Protein AF-A0A2U1ZV77-F1 (afdb_monomer_lite)

InterPro domains:
  IPR021466 Putative rhamnosyl transferase [PF11316] (4-185)

Organism: NCBI:txid1655435

Sequence (214 aa):
MLFVGHTRFSLLQPDSGAWRASNGSRFSSHEDYRDYLFDPRRLGERTQIFVGEVLPQLAEGVRSHRVRHVVSYPVDLPEPFRSELEAAAERYPFVVLDRQGPDGWSRSPMDVARSELAADGGMFGFYRLDDDDLLTADYFDRMAAYVTEANTGFMVSFGAGITGLRTAEGYFNLRRCHYPMLAIGLLGCAGCIRGVGSRPRSARPTHARTSRTR

Radius of gyration: 18.13 Å; chains: 1; bounding box: 43×43×50 Å

Structure (mmCIF, N/CA/C/O backbone):
data_AF-A0A2U1ZV77-F1
#
_entry.id   AF-A0A2U1ZV77-F1
#
loop_
_atom_site.group_PDB
_atom_site.id
_atom_site.type_symbol
_atom_site.label_atom_id
_atom_site.label_alt_id
_atom_site.label_comp_id
_atom_site.label_asym_id
_atom_site.label_entity_id
_atom_site.label_seq_id
_atom_site.pdbx_PDB_ins_code
_atom_site.Cartn_x
_atom_site.Cartn_y
_atom_site.Cartn_z
_atom_site.occupancy
_atom_site.B_iso_or_equiv
_atom_site.auth_seq_id
_atom_site.auth_comp_id
_atom_site.auth_asym_id
_atom_site.auth_atom_id
_atom_site.pdbx_PDB_model_num
ATOM 1 N N . MET A 1 1 ? -14.786 0.595 11.417 1.00 90.62 1 MET A N 1
ATOM 2 C CA . MET A 1 1 ? -13.422 1.100 11.687 1.00 90.62 1 MET A CA 1
ATOM 3 C C . MET A 1 1 ? -12.818 1.636 10.391 1.00 90.62 1 MET A C 1
ATOM 5 O O . MET A 1 1 ? -13.200 1.131 9.339 1.00 90.62 1 MET A O 1
ATOM 9 N N . LEU A 1 2 ? -11.952 2.657 10.458 1.00 94.25 2 LEU A N 1
ATOM 10 C CA . LEU A 1 2 ? -11.176 3.148 9.311 1.00 94.25 2 LEU A CA 1
ATOM 11 C C . LEU A 1 2 ? -9.813 2.448 9.261 1.00 94.25 2 LEU A C 1
ATOM 13 O O . LEU A 1 2 ? -9.098 2.407 10.263 1.00 94.25 2 LEU A O 1
ATOM 17 N N . PHE A 1 3 ? -9.434 1.973 8.080 1.00 95.62 3 PHE A N 1
ATOM 18 C CA . PHE A 1 3 ? -8.091 1.500 7.778 1.00 95.62 3 PHE A CA 1
ATOM 19 C C . PHE A 1 3 ? -7.514 2.267 6.598 1.00 95.62 3 PHE A C 1
ATOM 21 O O . PHE A 1 3 ? -8.183 2.456 5.581 1.00 95.62 3 PHE A O 1
ATOM 28 N N . VAL A 1 4 ? -6.259 2.683 6.725 1.00 96.00 4 VAL A N 1
ATOM 29 C CA . VAL A 1 4 ? -5.512 3.314 5.643 1.00 96.00 4 VAL A CA 1
ATOM 30 C C . VAL A 1 4 ? -4.273 2.490 5.325 1.00 96.00 4 VAL A C 1
ATOM 32 O O . VAL A 1 4 ? -3.370 2.353 6.148 1.00 96.00 4 VAL A O 1
ATOM 35 N N . GLY A 1 5 ? -4.255 1.922 4.127 1.00 95.31 5 GLY A N 1
ATOM 36 C CA . GLY A 1 5 ? -3.16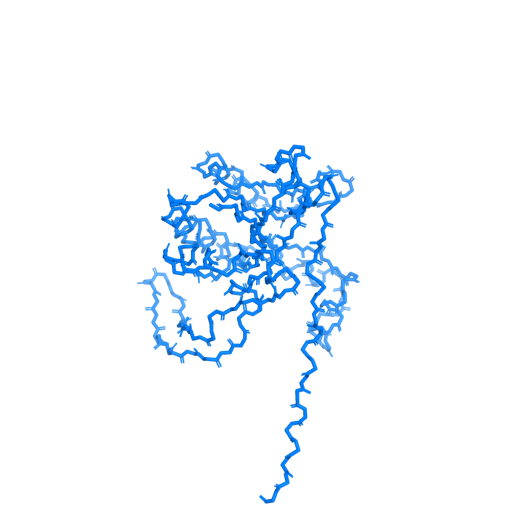6 1.118 3.599 1.00 95.31 5 GLY A CA 1
ATOM 37 C C . GLY A 1 5 ? -2.181 1.933 2.786 1.00 95.31 5 GLY A C 1
ATOM 38 O O . GLY A 1 5 ? -2.527 2.988 2.254 1.00 95.31 5 GLY A O 1
ATOM 39 N N . HIS A 1 6 ? -0.965 1.414 2.655 1.00 95.38 6 HIS A N 1
ATOM 40 C CA . HIS A 1 6 ? 0.041 1.971 1.761 1.00 95.38 6 HIS A CA 1
ATOM 41 C C . HIS A 1 6 ? 0.812 0.880 1.023 1.00 95.38 6 HIS A C 1
ATOM 43 O O . HIS A 1 6 ? 1.495 0.076 1.665 1.00 95.38 6 HIS A O 1
ATOM 49 N N . THR A 1 7 ? 0.761 0.939 -0.306 1.00 95.81 7 THR A N 1
ATOM 50 C CA . THR A 1 7 ? 1.626 0.194 -1.225 1.00 95.81 7 THR A CA 1
ATOM 51 C C . THR A 1 7 ? 2.523 1.159 -1.984 1.00 95.81 7 THR A C 1
ATOM 53 O O . THR A 1 7 ? 2.099 2.230 -2.423 1.00 95.81 7 THR A O 1
ATOM 56 N N . ARG A 1 8 ? 3.797 0.786 -2.124 1.00 93.50 8 ARG A N 1
ATOM 57 C CA . ARG A 1 8 ? 4.779 1.515 -2.932 1.00 93.50 8 ARG A CA 1
ATOM 58 C C . ARG A 1 8 ? 5.005 0.734 -4.212 1.00 93.50 8 ARG A C 1
ATOM 60 O O . ARG A 1 8 ? 5.851 -0.153 -4.248 1.00 93.50 8 ARG A O 1
ATOM 67 N N . PHE A 1 9 ? 4.243 1.067 -5.239 1.00 94.62 9 PHE A N 1
ATOM 68 C CA . PHE A 1 9 ? 4.280 0.366 -6.506 1.00 94.62 9 PHE A CA 1
ATOM 69 C C . PHE A 1 9 ? 5.484 0.834 -7.322 1.00 94.62 9 PHE A C 1
ATOM 71 O O . PHE A 1 9 ? 5.478 1.921 -7.900 1.00 94.62 9 PHE A O 1
ATOM 78 N N . SER A 1 10 ? 6.546 0.025 -7.307 1.00 89.62 10 SER A N 1
ATOM 79 C CA . SER A 1 10 ? 7.794 0.271 -8.045 1.00 89.62 10 SER A CA 1
ATOM 80 C C . SER A 1 10 ? 8.314 1.715 -7.923 1.00 89.62 10 SER A C 1
ATOM 82 O O . SER A 1 10 ? 8.657 2.371 -8.903 1.00 89.62 10 SER A O 1
ATOM 84 N N . LEU A 1 11 ? 8.346 2.229 -6.689 1.00 86.12 11 LEU A N 1
ATOM 85 C CA . LEU A 1 11 ? 8.699 3.618 -6.400 1.00 86.12 11 LEU A CA 1
ATOM 86 C C . LEU A 1 11 ? 10.223 3.832 -6.362 1.00 86.12 11 LEU A C 1
ATOM 88 O O . LEU A 1 11 ? 10.936 3.225 -5.555 1.00 86.12 11 LEU A O 1
ATOM 92 N N . LEU A 1 12 ? 10.721 4.749 -7.194 1.00 80.50 12 LEU A N 1
ATOM 93 C CA . LEU A 1 12 ? 12.135 5.120 -7.249 1.00 80.50 12 LEU A CA 1
ATOM 94 C C . LEU A 1 12 ? 12.488 6.061 -6.082 1.00 80.50 12 LEU A C 1
ATOM 96 O O . LEU A 1 12 ? 12.138 7.237 -6.088 1.00 80.50 12 LEU A O 1
ATOM 100 N N . GLN A 1 13 ? 13.171 5.541 -5.056 1.00 74.56 13 GLN A N 1
ATOM 101 C CA . GLN A 1 13 ? 13.614 6.323 -3.888 1.00 74.56 13 GLN A CA 1
ATOM 102 C C . GLN A 1 13 ? 15.099 6.075 -3.558 1.00 74.56 13 GLN A C 1
ATOM 104 O O . GLN A 1 13 ? 15.396 5.473 -2.515 1.00 74.56 13 GLN A O 1
ATOM 109 N N . PRO A 1 14 ? 16.029 6.519 -4.424 1.00 64.06 14 PRO A N 1
ATOM 110 C CA . PRO A 1 14 ? 17.463 6.273 -4.253 1.00 64.06 14 PRO A CA 1
ATOM 111 C C . PRO A 1 14 ? 18.014 6.873 -2.950 1.00 64.06 14 PRO A C 1
ATOM 113 O O . PRO A 1 14 ? 18.818 6.249 -2.269 1.00 64.06 14 PRO A O 1
ATOM 116 N N . ASP A 1 15 ? 17.487 8.009 -2.493 1.00 65.12 15 ASP A N 1
ATOM 117 C CA . ASP A 1 15 ? 17.974 8.659 -1.265 1.00 65.12 15 ASP A CA 1
ATOM 118 C C . ASP A 1 15 ? 17.389 8.071 0.034 1.00 65.12 15 ASP A C 1
ATOM 120 O O . ASP A 1 15 ? 17.716 8.496 1.152 1.00 65.12 15 ASP A O 1
ATOM 124 N N . SER A 1 16 ? 16.503 7.074 -0.067 1.00 62.72 16 SER A N 1
ATOM 125 C CA . SER A 1 16 ? 15.845 6.515 1.112 1.00 62.72 16 SER A CA 1
ATOM 126 C C . SER A 1 16 ? 16.818 5.703 1.976 1.00 62.72 16 SER A C 1
ATOM 128 O O . SER A 1 16 ? 17.655 4.937 1.499 1.00 62.72 16 SER A O 1
ATOM 130 N N . GLY A 1 17 ? 16.697 5.822 3.304 1.00 53.06 17 GLY A N 1
ATOM 131 C CA . GLY A 1 17 ? 17.496 5.013 4.237 1.00 53.06 17 GLY A CA 1
ATOM 132 C C . GLY A 1 17 ? 17.279 3.499 4.082 1.00 53.06 17 GLY A C 1
ATOM 133 O O . GLY A 1 17 ? 18.179 2.724 4.388 1.00 53.06 17 GLY A O 1
ATOM 134 N N . ALA A 1 18 ? 16.114 3.084 3.569 1.00 51.38 18 ALA A N 1
ATOM 135 C CA . ALA A 1 18 ? 15.796 1.689 3.257 1.00 51.38 18 ALA A CA 1
ATOM 136 C C . ALA A 1 18 ? 16.557 1.172 2.020 1.00 51.38 18 ALA A C 1
ATOM 138 O O . ALA A 1 18 ? 17.011 0.028 2.019 1.00 51.38 18 ALA A O 1
ATOM 139 N N . TRP A 1 19 ? 16.764 2.021 1.006 1.00 54.06 19 TRP A N 1
ATOM 140 C CA . TRP A 1 19 ? 17.620 1.710 -0.143 1.00 54.06 19 TRP A CA 1
ATOM 141 C C . TRP A 1 19 ? 19.086 1.567 0.283 1.00 54.06 19 TRP A C 1
ATOM 143 O O . TRP A 1 19 ? 19.704 0.535 0.036 1.00 54.06 19 TRP A O 1
ATOM 153 N N . ARG A 1 20 ? 19.617 2.525 1.055 1.00 54.59 20 ARG A N 1
ATOM 154 C CA . ARG A 1 20 ? 21.007 2.467 1.556 1.00 54.59 20 ARG A CA 1
ATOM 155 C C . ARG A 1 20 ? 21.308 1.216 2.394 1.00 54.59 20 ARG A C 1
ATOM 157 O O . ARG A 1 20 ? 22.436 0.741 2.383 1.00 54.59 20 ARG A O 1
ATOM 164 N N . ALA A 1 21 ? 20.313 0.681 3.105 1.00 49.06 21 ALA A N 1
ATOM 165 C CA . ALA A 1 21 ? 20.451 -0.529 3.919 1.00 49.06 21 ALA A CA 1
ATOM 166 C C . ALA A 1 21 ? 20.331 -1.845 3.122 1.00 49.06 21 ALA A C 1
ATOM 168 O O . ALA A 1 21 ? 20.873 -2.860 3.550 1.00 49.06 21 ALA A O 1
ATOM 169 N N . SER A 1 22 ? 19.624 -1.844 1.986 1.00 51.03 22 SER A N 1
ATOM 170 C CA . SER A 1 22 ? 19.404 -3.031 1.139 1.00 51.03 22 SER A CA 1
ATOM 171 C C . SER A 1 22 ? 20.386 -3.138 -0.033 1.00 51.03 22 SER A C 1
ATOM 173 O O . SER A 1 22 ? 20.534 -4.215 -0.606 1.00 51.03 22 SER A O 1
ATOM 175 N N . ASN A 1 23 ? 21.089 -2.050 -0.364 1.00 51.66 23 ASN A N 1
ATOM 176 C CA . ASN A 1 23 ? 21.951 -1.951 -1.540 1.00 51.66 23 ASN A CA 1
ATOM 177 C C . ASN A 1 23 ? 23.453 -2.158 -1.263 1.00 51.66 23 ASN A C 1
ATOM 179 O O . ASN A 1 23 ? 24.285 -1.651 -2.005 1.00 51.66 23 ASN A O 1
ATOM 183 N N . GLY A 1 24 ? 23.841 -2.912 -0.231 1.00 49.84 24 GLY A N 1
ATOM 184 C CA . GLY A 1 24 ? 25.257 -3.129 0.126 1.00 49.84 24 GLY A CA 1
ATOM 185 C C . GLY A 1 24 ? 26.165 -3.745 -0.961 1.00 49.84 24 GLY A C 1
ATOM 186 O O . GLY A 1 24 ? 27.342 -3.949 -0.681 1.00 49.84 24 GLY A O 1
ATOM 187 N N . SER A 1 25 ? 25.642 -4.044 -2.162 1.00 55.66 25 SER A N 1
ATOM 188 C CA . SER A 1 25 ? 26.394 -4.430 -3.373 1.00 55.66 25 SER A CA 1
ATOM 189 C C . SER A 1 25 ? 25.545 -4.616 -4.656 1.00 55.66 25 SER A C 1
ATOM 191 O O . SER A 1 25 ? 26.087 -5.070 -5.660 1.00 55.66 25 SER A O 1
ATOM 193 N N . ARG A 1 26 ? 24.223 -4.353 -4.659 1.00 63.94 26 ARG A N 1
ATOM 194 C CA . ARG A 1 26 ? 23.313 -4.871 -5.711 1.00 63.94 26 ARG A CA 1
ATOM 195 C C . ARG A 1 26 ? 23.177 -3.977 -6.951 1.00 63.94 26 ARG A C 1
ATOM 197 O O . ARG A 1 26 ? 23.011 -4.511 -8.041 1.00 63.94 26 ARG A O 1
ATOM 204 N N . PHE A 1 27 ? 23.246 -2.657 -6.797 1.00 69.94 27 PHE A N 1
ATOM 205 C CA . PHE A 1 27 ? 23.154 -1.687 -7.894 1.00 69.94 27 PHE A CA 1
ATOM 206 C C . PHE A 1 27 ? 24.294 -0.675 -7.796 1.00 69.94 27 PHE A C 1
ATOM 208 O O . PHE A 1 27 ? 24.497 -0.078 -6.735 1.00 69.94 27 PHE A O 1
ATOM 215 N N . SER A 1 28 ? 25.021 -0.485 -8.898 1.00 68.56 28 SER A N 1
ATOM 216 C CA . SER A 1 28 ? 26.188 0.400 -9.004 1.00 68.56 28 SER A CA 1
ATOM 217 C C . SER A 1 28 ? 25.835 1.877 -9.192 1.00 68.56 28 SER A C 1
ATOM 219 O O . SER A 1 28 ? 26.674 2.736 -8.923 1.00 68.56 28 SER A O 1
ATOM 221 N N . SER A 1 29 ? 24.609 2.189 -9.615 1.00 76.75 29 SER A N 1
ATOM 222 C CA . SER A 1 29 ? 24.154 3.556 -9.873 1.00 76.75 29 SER A CA 1
ATOM 223 C C . SER A 1 29 ? 22.641 3.730 -9.668 1.00 76.75 29 SER A C 1
ATOM 225 O O . SER A 1 29 ? 21.894 2.766 -9.475 1.00 76.75 29 SER A O 1
ATOM 227 N N . HIS A 1 30 ? 22.176 4.985 -9.696 1.00 79.00 30 HIS A N 1
ATOM 228 C CA . HIS A 1 30 ? 20.742 5.304 -9.712 1.00 79.00 30 HIS A CA 1
ATOM 229 C C . HIS A 1 30 ? 20.051 4.792 -10.983 1.00 79.00 30 HIS A C 1
ATOM 231 O O . HIS A 1 30 ? 18.888 4.395 -10.919 1.00 79.00 30 HIS A O 1
ATOM 237 N N . GLU A 1 31 ? 20.763 4.799 -12.110 1.00 82.06 31 GLU A N 1
ATOM 238 C CA . GLU A 1 31 ? 20.269 4.327 -13.404 1.00 82.06 31 GLU A CA 1
ATOM 239 C C . GLU A 1 31 ? 20.077 2.809 -13.386 1.00 82.06 31 GLU A C 1
ATOM 241 O O . GLU A 1 31 ? 18.976 2.346 -13.652 1.00 82.06 31 GLU A O 1
ATOM 246 N N . ASP A 1 32 ? 21.051 2.048 -12.874 1.00 81.75 32 ASP A N 1
ATOM 247 C CA . ASP A 1 32 ? 20.919 0.588 -12.724 1.00 81.75 32 ASP A CA 1
ATOM 248 C C . ASP A 1 32 ? 19.710 0.199 -11.858 1.00 81.75 32 ASP A C 1
ATOM 250 O O . ASP A 1 32 ? 19.019 -0.788 -12.122 1.00 81.75 32 ASP A O 1
ATOM 254 N N . TYR A 1 33 ? 19.441 0.971 -10.798 1.00 81.81 33 TYR A N 1
ATOM 255 C CA . TYR A 1 33 ? 18.278 0.733 -9.945 1.00 81.81 33 TYR A CA 1
ATOM 256 C C . TYR A 1 33 ? 16.969 1.051 -10.670 1.00 81.81 33 TYR A C 1
ATOM 258 O O . TYR A 1 33 ? 16.007 0.293 -10.542 1.00 81.81 33 TYR A O 1
ATOM 266 N N . ARG A 1 34 ? 16.929 2.146 -11.435 1.00 87.12 34 ARG A N 1
ATOM 267 C CA . ARG A 1 34 ? 15.782 2.503 -12.271 1.00 87.12 34 ARG A CA 1
ATOM 268 C C . ARG A 1 34 ? 15.511 1.423 -13.315 1.00 87.12 34 ARG A C 1
ATOM 270 O O . ARG A 1 34 ? 14.370 0.984 -13.414 1.00 87.12 34 ARG A O 1
ATOM 277 N N . ASP A 1 35 ? 16.534 0.979 -14.033 1.00 88.56 35 ASP A N 1
ATOM 278 C CA . ASP A 1 35 ? 16.419 -0.024 -15.093 1.00 88.56 35 ASP A CA 1
ATOM 279 C C . ASP A 1 35 ? 15.918 -1.356 -14.542 1.00 88.56 35 ASP A C 1
ATOM 281 O O . ASP A 1 35 ? 15.007 -1.961 -15.099 1.00 88.56 35 ASP A O 1
ATOM 285 N N . TYR A 1 36 ? 16.427 -1.777 -13.382 1.00 88.00 36 TYR A N 1
ATOM 286 C CA . TYR A 1 36 ? 15.894 -2.941 -12.681 1.00 88.00 36 TYR A CA 1
ATOM 287 C C . TYR A 1 36 ? 14.433 -2.751 -12.249 1.00 88.00 36 TYR A C 1
ATOM 289 O O . TYR A 1 36 ? 13.617 -3.664 -12.375 1.00 88.00 36 TYR A O 1
ATOM 297 N N . LEU A 1 37 ? 14.099 -1.587 -11.686 1.00 88.56 37 LEU A N 1
ATOM 298 C CA . LEU A 1 37 ? 12.767 -1.302 -11.156 1.00 88.56 37 LEU A CA 1
ATOM 299 C C . LEU A 1 37 ? 11.715 -1.269 -12.269 1.00 88.56 37 LEU A C 1
ATOM 301 O O . LEU A 1 37 ? 10.600 -1.751 -12.055 1.00 88.56 37 LEU A O 1
ATOM 305 N N . PHE A 1 38 ? 12.094 -0.722 -13.426 1.00 92.88 38 PHE A N 1
ATOM 306 C CA . PHE A 1 38 ? 11.251 -0.522 -14.602 1.00 92.88 38 PHE A CA 1
ATOM 307 C C . PHE A 1 38 ? 11.430 -1.579 -15.691 1.00 92.88 38 PHE A C 1
ATOM 309 O O . PHE A 1 38 ? 10.861 -1.434 -16.774 1.00 92.88 38 PHE A O 1
ATOM 316 N N . ASP A 1 39 ? 12.155 -2.661 -15.400 1.00 94.25 39 ASP A N 1
ATOM 317 C CA . ASP A 1 39 ? 12.220 -3.820 -16.281 1.00 94.25 39 ASP A CA 1
ATOM 318 C C . ASP A 1 39 ? 10.789 -4.290 -16.628 1.00 94.25 39 ASP A C 1
ATOM 320 O O . ASP A 1 39 ? 9.999 -4.578 -15.719 1.00 94.25 39 ASP A O 1
ATOM 324 N N . PRO A 1 40 ? 10.421 -4.375 -17.922 1.00 96.00 40 PRO A N 1
ATOM 325 C CA . PRO A 1 40 ? 9.052 -4.688 -18.320 1.00 96.00 40 PRO A CA 1
ATOM 326 C C . PRO A 1 40 ? 8.556 -6.054 -17.844 1.00 96.00 40 PRO A C 1
ATOM 328 O O . PRO A 1 40 ? 7.357 -6.210 -17.621 1.00 96.00 40 PRO A O 1
ATOM 331 N N . ARG A 1 41 ? 9.441 -7.049 -17.672 1.00 94.06 41 ARG A N 1
ATOM 332 C CA . ARG A 1 41 ? 9.036 -8.367 -17.155 1.00 94.06 41 ARG A CA 1
ATOM 333 C C . ARG A 1 41 ? 8.705 -8.260 -15.677 1.00 94.06 41 ARG A C 1
ATOM 335 O O . ARG A 1 41 ? 7.633 -8.693 -15.264 1.00 94.06 41 ARG A O 1
ATOM 342 N N . ARG A 1 42 ? 9.581 -7.613 -14.905 1.00 93.44 42 ARG A N 1
ATOM 343 C CA . ARG A 1 42 ? 9.360 -7.352 -13.480 1.00 93.44 42 ARG A CA 1
ATOM 344 C C . ARG A 1 42 ? 8.077 -6.552 -13.257 1.00 93.44 42 ARG A C 1
ATOM 346 O O . ARG A 1 42 ? 7.268 -6.936 -12.416 1.00 93.44 42 ARG A O 1
ATOM 353 N N . LEU A 1 43 ? 7.895 -5.444 -13.977 1.00 95.69 43 LEU A N 1
ATOM 354 C CA . LEU A 1 43 ? 6.686 -4.628 -13.868 1.00 95.69 43 LEU A CA 1
ATOM 355 C C . LEU A 1 43 ? 5.447 -5.414 -14.292 1.00 95.69 43 LEU A C 1
ATOM 357 O O . LEU A 1 43 ? 4.458 -5.374 -13.574 1.00 95.69 43 LEU A O 1
ATOM 361 N N . GLY A 1 44 ? 5.510 -6.181 -15.382 1.00 95.94 44 GLY A N 1
ATOM 362 C CA . GLY A 1 44 ? 4.403 -7.033 -15.815 1.00 95.94 44 GLY A CA 1
ATOM 363 C C . GLY A 1 44 ? 3.963 -8.023 -14.742 1.00 95.94 44 GLY A C 1
ATOM 364 O O . GLY A 1 44 ? 2.778 -8.093 -14.425 1.00 95.94 44 GLY A O 1
ATOM 365 N N . GLU A 1 45 ? 4.905 -8.730 -14.118 1.00 93.44 45 GLU A N 1
ATOM 366 C CA . GLU A 1 45 ? 4.603 -9.651 -13.017 1.00 93.44 45 GLU A CA 1
ATOM 367 C C . GLU A 1 45 ? 4.001 -8.923 -11.806 1.00 93.44 45 GLU A C 1
ATOM 369 O O . GLU A 1 45 ? 2.992 -9.370 -11.258 1.00 93.44 45 GLU A O 1
ATOM 374 N N . ARG A 1 46 ? 4.582 -7.784 -11.408 1.00 94.81 46 ARG A N 1
ATOM 375 C CA . ARG A 1 46 ? 4.117 -6.975 -10.267 1.00 94.81 46 ARG A CA 1
ATOM 376 C C . ARG A 1 46 ? 2.717 -6.424 -10.500 1.00 94.81 46 ARG A C 1
ATOM 378 O O . ARG A 1 46 ? 1.869 -6.554 -9.624 1.00 94.81 46 ARG A O 1
ATOM 385 N N . THR A 1 47 ? 2.449 -5.860 -11.675 1.00 97.00 47 THR A N 1
ATOM 386 C CA . THR A 1 47 ? 1.123 -5.342 -12.026 1.00 97.00 47 THR A CA 1
ATOM 387 C C . THR A 1 47 ? 0.103 -6.470 -12.083 1.00 97.00 47 THR A C 1
ATOM 389 O O . THR A 1 47 ? -0.985 -6.329 -11.529 1.00 97.00 47 THR A O 1
ATOM 392 N N . GLN A 1 48 ? 0.464 -7.620 -12.662 1.00 95.31 48 GLN A N 1
ATOM 393 C CA . GLN A 1 48 ? -0.428 -8.774 -12.735 1.00 95.31 48 GLN A CA 1
ATOM 394 C C . GLN A 1 48 ? -0.821 -9.280 -11.342 1.00 95.31 48 GLN A C 1
ATOM 396 O O . GLN A 1 48 ? -2.002 -9.522 -11.105 1.00 95.31 48 GLN A O 1
ATOM 401 N N . ILE A 1 49 ? 0.137 -9.420 -10.421 1.00 95.31 49 ILE A N 1
ATOM 402 C CA . ILE A 1 49 ? -0.154 -9.837 -9.042 1.00 95.31 49 ILE A CA 1
ATOM 403 C C . ILE A 1 49 ? -0.982 -8.764 -8.340 1.00 95.31 49 ILE A C 1
ATOM 405 O O . ILE A 1 49 ? -2.038 -9.055 -7.780 1.00 95.31 49 ILE A O 1
ATOM 409 N N . PHE A 1 50 ? -0.544 -7.509 -8.401 1.00 97.56 50 PHE A N 1
ATOM 410 C CA . PHE A 1 50 ? -1.188 -6.432 -7.667 1.00 97.56 50 PHE A CA 1
ATOM 411 C C . PHE A 1 50 ? -2.637 -6.215 -8.119 1.00 97.56 50 PHE A C 1
ATOM 413 O O . PHE A 1 50 ? -3.571 -6.285 -7.320 1.00 97.56 50 PHE A O 1
ATOM 420 N N . VAL A 1 51 ? -2.844 -5.996 -9.417 1.00 97.81 51 VAL A N 1
ATOM 421 C CA . VAL A 1 51 ? -4.163 -5.701 -9.991 1.00 97.81 51 VAL A CA 1
ATOM 422 C C . VAL A 1 51 ? -5.026 -6.957 -10.088 1.00 97.81 51 VAL A C 1
ATOM 424 O O . VAL A 1 51 ? -6.234 -6.889 -9.860 1.00 97.81 51 VAL A O 1
ATOM 427 N N . GLY A 1 52 ? -4.427 -8.098 -10.430 1.00 95.94 52 GLY A N 1
ATOM 428 C CA . GLY A 1 52 ? -5.141 -9.349 -10.674 1.00 95.94 52 GLY A CA 1
ATOM 429 C C . GLY A 1 52 ? -5.433 -10.175 -9.425 1.00 95.94 52 GLY A C 1
ATOM 430 O O . GLY A 1 52 ? -6.330 -11.014 -9.472 1.00 95.94 52 GLY A O 1
ATOM 431 N N . GLU A 1 53 ? -4.716 -9.954 -8.320 1.00 95.00 53 GLU A N 1
ATOM 432 C CA . GLU A 1 53 ? -4.800 -10.811 -7.131 1.00 95.00 53 GLU A CA 1
ATOM 433 C C . GLU A 1 53 ? -4.902 -10.002 -5.831 1.00 95.00 53 GLU A C 1
ATOM 435 O O . GLU A 1 53 ? -5.860 -10.184 -5.076 1.00 95.00 53 GLU A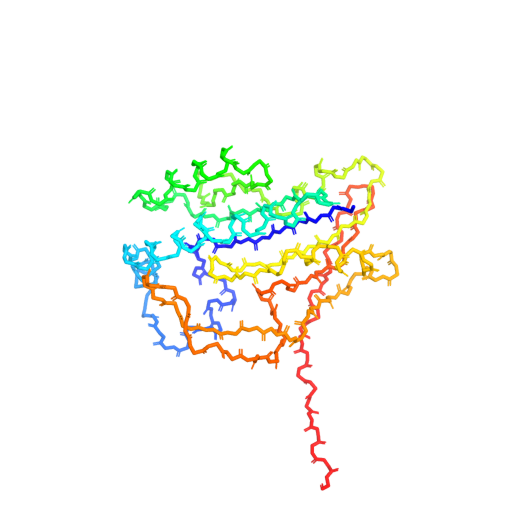 O 1
ATOM 440 N N . VAL A 1 54 ? -3.991 -9.051 -5.589 1.00 96.31 54 VAL A N 1
ATOM 441 C CA . VAL A 1 54 ? -3.967 -8.258 -4.343 1.00 96.31 54 VAL A CA 1
ATOM 442 C C . VAL A 1 54 ? -5.207 -7.375 -4.213 1.00 96.31 54 VAL A C 1
ATOM 444 O O . VAL A 1 54 ? -5.884 -7.413 -3.185 1.00 96.31 54 VAL A O 1
ATOM 447 N N . LEU A 1 55 ? -5.546 -6.588 -5.239 1.00 97.44 55 LEU A N 1
ATOM 448 C CA . LEU A 1 55 ? -6.709 -5.696 -5.201 1.00 97.44 55 LEU A CA 1
ATOM 449 C C . LEU A 1 55 ? -8.048 -6.450 -5.091 1.00 97.44 55 LEU A C 1
ATOM 451 O O . LEU A 1 55 ? -8.853 -6.061 -4.240 1.00 97.44 55 LEU A O 1
ATOM 455 N N . PRO A 1 56 ? -8.311 -7.535 -5.853 1.00 96.31 56 PRO A N 1
ATOM 456 C CA . PRO A 1 56 ? -9.476 -8.387 -5.621 1.00 96.31 56 PRO A CA 1
ATOM 457 C C . PRO A 1 56 ? -9.538 -8.950 -4.199 1.00 96.31 56 PRO A C 1
ATOM 459 O O . PRO A 1 56 ? -10.593 -8.898 -3.573 1.00 96.31 56 PRO A O 1
ATOM 462 N N . GLN A 1 57 ? -8.415 -9.433 -3.663 1.00 94.56 57 GLN A N 1
ATOM 463 C CA . GLN A 1 57 ? -8.361 -9.978 -2.307 1.00 94.56 57 GLN A CA 1
ATOM 464 C C . GLN A 1 57 ? -8.657 -8.905 -1.249 1.00 94.56 57 GLN A C 1
ATOM 466 O O . GLN A 1 57 ? -9.405 -9.151 -0.302 1.00 94.56 57 GLN A O 1
ATOM 471 N N . LEU A 1 58 ? -8.124 -7.691 -1.416 1.00 95.75 58 LEU A N 1
ATOM 472 C CA . LEU A 1 58 ? -8.484 -6.555 -0.569 1.00 95.75 58 LEU A CA 1
ATOM 473 C C . LEU A 1 58 ? -9.975 -6.226 -0.690 1.00 95.75 58 LEU A C 1
ATOM 475 O O . LEU A 1 58 ? -10.615 -5.980 0.330 1.00 95.75 58 LEU A O 1
ATOM 479 N N . ALA A 1 59 ? -10.539 -6.263 -1.902 1.00 96.12 59 ALA A N 1
ATOM 480 C CA . ALA A 1 59 ? -11.949 -5.973 -2.155 1.00 96.12 59 ALA A CA 1
ATOM 481 C C . ALA A 1 59 ? -12.914 -6.903 -1.389 1.00 96.12 59 ALA A C 1
ATOM 483 O O . ALA A 1 59 ? -14.027 -6.491 -1.059 1.00 96.12 59 ALA A O 1
ATOM 484 N N . GLU A 1 60 ? -12.493 -8.125 -1.054 1.00 93.44 60 GLU A N 1
ATOM 485 C CA . GLU A 1 60 ? -13.252 -9.004 -0.158 1.00 93.44 60 GLU A CA 1
ATOM 486 C C . GLU A 1 60 ? -13.272 -8.460 1.280 1.00 93.44 60 GLU A C 1
ATOM 488 O O . GLU A 1 60 ? -14.335 -8.381 1.898 1.00 93.44 60 GLU A O 1
ATOM 493 N N . GLY A 1 61 ? -12.121 -8.014 1.793 1.00 87.12 61 GLY A N 1
ATOM 494 C CA . GLY A 1 61 ? -11.984 -7.523 3.167 1.00 87.12 61 GLY A CA 1
ATOM 495 C C . GLY A 1 61 ? -12.532 -6.113 3.414 1.00 87.12 61 GLY A C 1
ATOM 496 O O . GLY A 1 61 ? -12.915 -5.787 4.538 1.00 87.12 61 GLY A O 1
ATOM 497 N N . VAL A 1 62 ? -12.620 -5.258 2.389 1.00 90.94 62 VAL A N 1
ATOM 498 C CA . VAL A 1 62 ? -13.178 -3.896 2.540 1.00 90.94 62 VAL A CA 1
ATOM 499 C C . VAL A 1 62 ? -14.698 -3.879 2.740 1.00 90.94 62 VAL A C 1
ATOM 501 O O . VAL A 1 62 ? -15.249 -2.835 3.074 1.00 90.94 62 VAL A O 1
ATOM 504 N N . ARG A 1 63 ? -15.408 -5.000 2.559 1.00 86.56 63 ARG A N 1
ATOM 505 C CA . ARG A 1 63 ? -16.876 -5.038 2.714 1.00 86.56 63 ARG A CA 1
ATOM 506 C C . ARG A 1 63 ? -17.336 -4.730 4.141 1.00 86.56 63 ARG A C 1
ATOM 508 O O . ARG A 1 63 ? -18.389 -4.124 4.320 1.00 86.56 63 ARG A O 1
ATOM 515 N N . SER A 1 64 ? -16.542 -5.108 5.141 1.00 85.62 64 SER A N 1
ATOM 516 C CA . SER A 1 64 ? -16.885 -4.966 6.564 1.00 85.62 64 SER A CA 1
ATOM 517 C C . SER A 1 64 ? -16.420 -3.639 7.180 1.00 85.62 64 SER A C 1
ATOM 519 O O . SER A 1 64 ? -16.855 -3.251 8.271 1.00 85.62 64 SER A O 1
ATOM 521 N N . HIS A 1 65 ? -15.515 -2.916 6.514 1.00 92.12 65 HIS A N 1
ATOM 522 C CA . HIS A 1 65 ? -14.810 -1.779 7.100 1.00 92.12 65 HIS A CA 1
ATOM 523 C C . HIS A 1 65 ? -14.522 -0.663 6.095 1.00 92.12 65 HIS A C 1
ATOM 525 O O . HIS A 1 65 ? -14.380 -0.883 4.900 1.00 92.12 65 HIS A O 1
ATOM 531 N N . ARG A 1 66 ? -14.382 0.573 6.588 1.00 93.38 66 ARG A N 1
ATOM 532 C CA . ARG A 1 66 ? -13.968 1.695 5.739 1.00 93.38 66 ARG A CA 1
ATOM 533 C C . ARG A 1 66 ? -12.482 1.547 5.458 1.00 93.38 66 ARG A C 1
ATOM 535 O O . ARG A 1 66 ? -11.680 1.643 6.383 1.00 93.38 66 ARG A O 1
ATOM 542 N N . VAL A 1 67 ? -12.118 1.346 4.199 1.00 96.06 67 VAL A N 1
ATOM 543 C CA . VAL A 1 67 ? -10.719 1.210 3.791 1.00 96.06 67 VAL A CA 1
ATOM 544 C C . VAL A 1 67 ? -10.381 2.245 2.726 1.00 96.06 67 VAL A C 1
ATOM 546 O O . VAL A 1 67 ? -11.165 2.505 1.807 1.00 96.06 67 VAL A O 1
ATOM 549 N N . ARG A 1 68 ? -9.199 2.845 2.866 1.00 97.00 68 ARG A N 1
ATOM 550 C CA . ARG A 1 68 ? -8.503 3.571 1.803 1.00 97.00 68 ARG A CA 1
ATOM 551 C C . ARG A 1 68 ? -7.134 2.959 1.614 1.00 97.00 68 ARG A C 1
ATOM 553 O O . ARG A 1 68 ? -6.387 2.825 2.573 1.00 97.00 68 ARG A O 1
ATOM 560 N N . HIS A 1 69 ? -6.792 2.591 0.396 1.00 97.56 69 HIS A N 1
ATOM 561 C CA . HIS A 1 69 ? -5.525 1.965 0.079 1.00 97.56 69 HIS A CA 1
ATOM 562 C C . HIS A 1 69 ? -4.733 2.883 -0.842 1.00 97.56 69 HIS A C 1
ATOM 564 O O . HIS A 1 69 ? -5.055 3.023 -2.019 1.00 97.56 69 HIS A O 1
ATOM 570 N N . VAL A 1 70 ? -3.734 3.562 -0.283 1.00 97.62 70 VAL A N 1
ATOM 571 C CA . VAL A 1 70 ? -2.902 4.497 -1.037 1.00 97.62 70 VAL A CA 1
ATOM 572 C C . VAL A 1 70 ? -1.866 3.722 -1.837 1.00 97.62 70 VAL A C 1
ATOM 574 O O . VAL A 1 70 ? -1.082 2.968 -1.260 1.00 97.62 70 VAL A O 1
ATOM 577 N N . VAL A 1 71 ? -1.833 3.948 -3.145 1.00 97.50 71 VAL A N 1
ATOM 578 C CA . VAL A 1 71 ? -0.861 3.342 -4.059 1.00 97.50 71 VAL A CA 1
ATOM 579 C C . VAL A 1 71 ? 0.052 4.440 -4.574 1.00 97.50 71 VAL A C 1
ATOM 581 O O . VAL A 1 71 ? -0.341 5.237 -5.428 1.00 97.50 71 VAL A O 1
ATOM 584 N N . SER A 1 72 ? 1.263 4.494 -4.023 1.00 95.81 72 SER A N 1
ATOM 585 C CA . SER A 1 72 ? 2.284 5.444 -4.458 1.00 95.81 72 SER A CA 1
ATOM 586 C C . SER A 1 72 ? 3.077 4.874 -5.621 1.00 95.81 72 SER A C 1
ATOM 588 O O . SER A 1 72 ? 3.695 3.820 -5.465 1.00 95.81 72 SER A O 1
ATOM 590 N N . TYR A 1 73 ? 3.132 5.594 -6.735 1.00 94.75 73 TYR A N 1
ATOM 591 C CA . TYR A 1 73 ? 3.908 5.222 -7.920 1.00 94.75 73 TYR A CA 1
ATOM 592 C C . TYR A 1 73 ? 4.601 6.456 -8.516 1.00 94.75 73 TYR A C 1
ATOM 594 O O . TYR A 1 73 ? 4.150 7.582 -8.281 1.00 94.75 73 TYR A O 1
ATOM 602 N N . PRO A 1 74 ? 5.720 6.295 -9.240 1.00 92.69 74 PRO A N 1
ATOM 603 C CA . PRO A 1 74 ? 6.477 7.436 -9.734 1.00 92.69 74 PRO A CA 1
ATOM 604 C C . PRO A 1 74 ? 5.818 8.062 -10.980 1.00 92.69 74 PRO A C 1
ATOM 606 O O . PRO A 1 74 ? 5.145 7.381 -11.753 1.00 92.69 74 PRO A O 1
ATOM 609 N N . VAL A 1 75 ? 5.996 9.373 -11.188 1.00 91.75 75 VAL A N 1
ATOM 610 C CA . VAL A 1 75 ? 5.391 10.134 -12.309 1.00 91.75 75 VAL A CA 1
ATOM 611 C C . VAL A 1 75 ? 5.717 9.574 -13.693 1.00 91.75 75 VAL A C 1
ATOM 613 O O . VAL A 1 75 ? 4.952 9.809 -14.632 1.00 91.75 75 VAL A O 1
ATOM 616 N N . ASP A 1 76 ? 6.836 8.871 -13.795 1.00 91.38 76 ASP A N 1
ATOM 617 C CA . ASP A 1 76 ? 7.446 8.305 -14.989 1.00 91.38 76 ASP A CA 1
ATOM 618 C C . ASP A 1 76 ? 7.313 6.777 -15.062 1.00 91.38 76 ASP A C 1
ATOM 620 O O . ASP A 1 76 ? 8.044 6.137 -15.819 1.00 91.38 76 ASP A O 1
ATOM 624 N N . LEU A 1 77 ? 6.371 6.199 -14.303 1.00 94.56 77 LEU A N 1
ATOM 625 C CA . LEU A 1 77 ? 5.970 4.803 -14.457 1.00 94.56 77 LEU A CA 1
ATOM 626 C C . LEU A 1 77 ? 5.632 4.526 -15.940 1.00 94.56 77 LEU A C 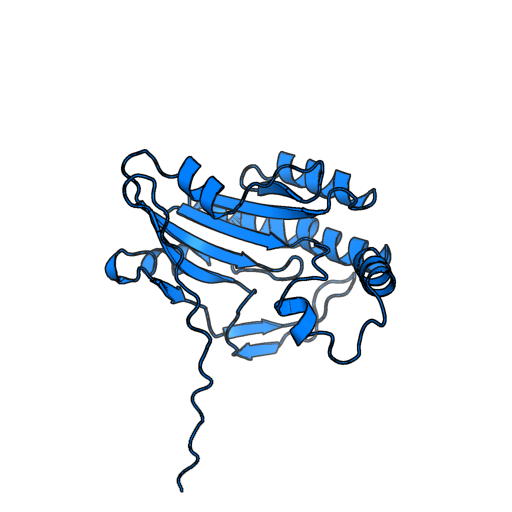1
ATOM 628 O O . LEU A 1 77 ? 4.772 5.222 -16.496 1.00 94.56 77 LEU A O 1
ATOM 632 N N . PRO A 1 78 ? 6.286 3.542 -16.588 1.00 95.56 78 PRO A N 1
ATOM 633 C CA . PRO A 1 78 ? 6.065 3.257 -18.001 1.00 95.56 78 PRO A CA 1
ATOM 634 C C . PRO A 1 78 ? 4.646 2.770 -18.310 1.00 95.56 78 PRO A C 1
ATOM 636 O O . PRO A 1 78 ? 3.996 2.116 -17.491 1.00 95.56 78 PRO A O 1
ATOM 639 N N . GLU A 1 79 ? 4.194 3.025 -19.538 1.00 96.25 79 GLU A N 1
ATOM 640 C CA . GLU A 1 79 ? 3.062 2.289 -20.106 1.00 96.25 79 GLU A CA 1
ATOM 641 C C . GLU A 1 79 ? 3.459 0.833 -20.411 1.00 96.25 79 GLU A C 1
ATOM 643 O O . GLU A 1 79 ? 4.628 0.580 -20.724 1.00 96.25 79 GLU A O 1
ATOM 648 N N . PRO A 1 80 ? 2.519 -0.130 -20.344 1.00 96.75 80 PRO A N 1
ATOM 649 C CA . PRO A 1 80 ? 1.081 0.026 -20.059 1.00 96.75 80 PRO A CA 1
ATOM 650 C C . PRO A 1 80 ? 0.724 0.103 -18.559 1.00 96.75 80 PRO A C 1
ATOM 652 O O . PRO A 1 80 ? -0.433 0.298 -18.191 1.00 96.75 80 PRO A O 1
ATOM 655 N N . PHE A 1 81 ? 1.708 -0.064 -17.673 1.00 97.31 81 PHE A N 1
ATOM 656 C CA . PHE A 1 81 ? 1.477 -0.310 -16.246 1.00 97.31 81 PHE A CA 1
ATOM 657 C C . PHE A 1 81 ? 0.798 0.858 -15.527 1.00 9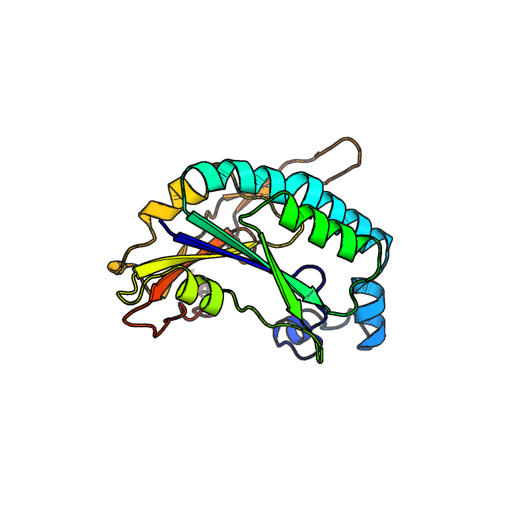7.31 81 PHE A C 1
ATOM 659 O O . PHE A 1 81 ? -0.001 0.645 -14.617 1.00 97.31 81 PHE A O 1
ATOM 666 N N . ARG A 1 82 ? 1.080 2.096 -15.949 1.00 96.88 82 ARG A N 1
ATOM 667 C CA . ARG A 1 82 ? 0.368 3.276 -15.448 1.00 96.88 82 ARG A CA 1
ATOM 668 C C . ARG A 1 82 ? -1.126 3.211 -15.765 1.00 96.88 82 ARG A C 1
ATOM 670 O O . ARG A 1 82 ? -1.925 3.335 -14.840 1.00 96.88 82 ARG A O 1
ATOM 677 N N . SER A 1 83 ? -1.491 2.980 -17.027 1.00 97.75 83 SER A N 1
ATOM 678 C CA . SER A 1 83 ? -2.899 2.871 -17.433 1.00 97.75 83 SER A CA 1
ATOM 679 C C . SER A 1 83 ? -3.622 1.747 -16.686 1.00 97.75 83 SER A C 1
ATOM 681 O O . SER A 1 83 ? -4.781 1.896 -16.304 1.00 97.75 83 SER A O 1
ATOM 683 N N . GLU A 1 84 ? -2.937 0.633 -16.415 1.00 97.94 84 GLU A N 1
ATOM 684 C CA . GLU A 1 84 ? -3.498 -0.471 -15.628 1.00 97.94 84 GLU A CA 1
ATOM 685 C C . GLU A 1 84 ? -3.785 -0.078 -14.170 1.00 97.94 84 GLU A C 1
ATOM 687 O O . GLU A 1 84 ? -4.841 -0.434 -13.644 1.00 97.94 84 GLU A O 1
ATOM 692 N N . LEU A 1 85 ? -2.903 0.690 -13.517 1.00 97.62 85 LEU A N 1
ATOM 693 C CA . LEU A 1 85 ? -3.161 1.213 -12.167 1.00 97.62 85 LEU A CA 1
ATOM 694 C C . LEU A 1 85 ? -4.319 2.218 -12.143 1.00 97.62 85 LEU A C 1
ATOM 696 O O . LEU A 1 85 ? -5.114 2.213 -11.203 1.00 97.62 85 LEU A O 1
ATOM 700 N N . GLU A 1 86 ? -4.417 3.074 -13.159 1.00 97.56 86 GLU A N 1
ATOM 701 C CA . GLU A 1 86 ? -5.507 4.045 -13.306 1.00 97.56 86 GLU A CA 1
ATOM 702 C C . GLU A 1 86 ? -6.855 3.337 -13.483 1.00 97.56 86 GLU A C 1
ATOM 704 O O . GLU A 1 86 ? -7.779 3.572 -12.701 1.00 97.56 86 GLU A O 1
ATOM 709 N N . ALA A 1 87 ? -6.933 2.366 -14.396 1.00 98.31 87 ALA A N 1
ATOM 710 C CA . ALA A 1 87 ? -8.120 1.535 -14.583 1.00 98.31 87 ALA A CA 1
ATOM 711 C C . ALA A 1 87 ? -8.473 0.723 -13.322 1.00 98.31 87 ALA A C 1
ATOM 713 O O . ALA A 1 87 ? -9.647 0.556 -12.977 1.00 98.31 87 ALA A O 1
ATOM 714 N N . ALA A 1 88 ? -7.471 0.228 -12.590 1.00 98.12 88 ALA A N 1
ATOM 715 C CA . ALA A 1 88 ? -7.697 -0.462 -11.326 1.00 98.12 88 ALA A CA 1
ATOM 716 C C . ALA A 1 88 ? -8.297 0.471 -10.262 1.00 98.12 88 ALA A C 1
ATOM 718 O O . ALA A 1 88 ? -9.195 0.056 -9.530 1.00 98.12 88 ALA A O 1
ATOM 719 N N . ALA A 1 89 ? -7.857 1.728 -10.183 1.00 97.81 89 ALA A N 1
ATOM 720 C CA . ALA A 1 89 ? -8.414 2.701 -9.247 1.00 97.81 89 ALA A CA 1
ATOM 721 C C . ALA A 1 89 ? -9.867 3.082 -9.577 1.00 97.81 89 ALA A C 1
ATOM 723 O O . ALA A 1 89 ? -10.669 3.275 -8.665 1.00 97.81 89 ALA A O 1
ATOM 724 N N . GLU A 1 90 ? -10.235 3.122 -10.860 1.00 97.94 90 GLU A N 1
ATOM 725 C CA . GLU A 1 90 ? -11.634 3.273 -11.282 1.00 97.94 90 GLU A CA 1
ATOM 726 C C . GLU A 1 90 ? -12.484 2.062 -10.870 1.00 97.94 90 GLU A C 1
ATOM 728 O O . GLU A 1 90 ? -13.608 2.212 -10.386 1.00 97.94 90 GLU A O 1
ATOM 733 N N . ARG A 1 91 ? -11.932 0.850 -11.012 1.00 97.94 91 ARG A N 1
ATOM 734 C CA . ARG A 1 91 ? -12.603 -0.406 -10.647 1.00 97.94 91 ARG A CA 1
ATOM 735 C C . ARG A 1 91 ? -12.751 -0.597 -9.136 1.00 97.94 91 ARG A C 1
ATOM 737 O O . ARG A 1 91 ? -13.728 -1.203 -8.695 1.00 97.94 91 ARG A O 1
ATOM 744 N N . TYR A 1 92 ? -11.788 -0.127 -8.349 1.00 97.81 92 TYR A N 1
ATOM 745 C CA . TYR A 1 92 ? -11.719 -0.324 -6.904 1.00 97.81 92 TYR A CA 1
ATOM 746 C C . TYR A 1 92 ? -11.743 1.027 -6.173 1.00 97.81 92 TYR A C 1
ATOM 748 O O . TYR A 1 92 ? -10.685 1.559 -5.852 1.00 97.81 92 TYR A O 1
ATOM 756 N N . PRO A 1 93 ? -12.924 1.560 -5.795 1.00 95.62 93 PRO A N 1
ATOM 757 C CA . PRO A 1 93 ? -13.046 2.904 -5.211 1.00 95.62 93 PRO A CA 1
ATOM 758 C C . PRO A 1 93 ? -12.322 3.121 -3.873 1.00 95.62 93 PRO A C 1
ATOM 760 O O . PRO A 1 93 ? -12.200 4.250 -3.402 1.00 95.62 93 PRO A O 1
ATOM 763 N N . PHE A 1 94 ? -11.875 2.047 -3.212 1.00 97.00 94 PHE A N 1
ATOM 764 C CA . PHE A 1 94 ? -11.034 2.152 -2.020 1.00 97.00 94 PHE A CA 1
ATOM 765 C C . PHE A 1 94 ? -9.569 2.471 -2.355 1.00 97.00 94 PHE A C 1
ATOM 767 O O . PHE A 1 94 ? -8.829 2.864 -1.455 1.00 97.00 94 PHE A O 1
ATOM 774 N N . VAL A 1 95 ? -9.136 2.309 -3.606 1.00 98.19 95 VAL A N 1
ATOM 775 C CA . VAL A 1 95 ? -7.780 2.615 -4.071 1.00 98.19 95 VAL A CA 1
ATOM 776 C C . VAL A 1 95 ? -7.636 4.121 -4.277 1.00 98.19 95 VAL A C 1
ATOM 778 O O . VAL A 1 95 ? -8.440 4.763 -4.944 1.00 98.19 95 VAL A O 1
ATOM 781 N N . VAL A 1 96 ? -6.583 4.695 -3.699 1.00 97.56 96 VAL A N 1
ATOM 782 C CA . VAL A 1 96 ? -6.247 6.115 -3.814 1.00 97.56 96 VAL A CA 1
ATOM 783 C C . VAL A 1 96 ? -4.873 6.235 -4.456 1.00 97.56 96 VAL A C 1
ATOM 785 O O . VAL A 1 96 ? -3.861 5.894 -3.849 1.00 97.56 96 VAL A O 1
ATOM 788 N N . LEU A 1 97 ? -4.834 6.738 -5.684 1.00 96.94 97 LEU A N 1
ATOM 789 C CA . LEU A 1 97 ? -3.585 6.930 -6.412 1.00 96.94 97 LEU A CA 1
ATOM 790 C C . LEU A 1 97 ? -2.790 8.125 -5.878 1.00 96.94 97 LEU A C 1
ATOM 792 O O . LEU A 1 97 ? -3.319 9.227 -5.705 1.00 96.94 97 LEU A O 1
ATOM 796 N N . ASP A 1 98 ? -1.500 7.894 -5.664 1.00 95.56 98 ASP A N 1
ATOM 797 C CA . ASP A 1 98 ? -0.525 8.862 -5.177 1.00 95.56 98 ASP A CA 1
ATOM 798 C C . ASP A 1 98 ? 0.657 8.938 -6.157 1.00 95.56 98 ASP A C 1
ATOM 800 O O . ASP A 1 98 ? 1.570 8.111 -6.142 1.00 95.56 98 ASP A O 1
ATOM 804 N N . ARG A 1 99 ? 0.615 9.915 -7.067 1.00 93.69 99 ARG A N 1
ATOM 805 C CA . ARG A 1 99 ? 1.601 10.047 -8.143 1.00 93.69 99 ARG A CA 1
ATOM 806 C C . ARG A 1 99 ? 2.780 10.883 -7.650 1.00 93.69 99 ARG A C 1
ATOM 808 O O . ARG A 1 99 ? 2.648 12.086 -7.462 1.00 93.69 99 ARG A O 1
ATOM 815 N N . GLN A 1 100 ? 3.938 10.262 -7.460 1.00 90.62 100 GLN A N 1
ATOM 816 C CA . GLN A 1 100 ? 5.108 10.854 -6.806 1.00 90.62 100 GLN A CA 1
ATOM 817 C C . GLN A 1 100 ? 6.160 11.336 -7.817 1.00 90.62 100 GLN A C 1
ATOM 819 O O . GLN A 1 100 ? 6.589 10.586 -8.690 1.00 90.62 100 GLN A O 1
ATOM 824 N N . GLY A 1 101 ? 6.612 12.582 -7.685 1.00 84.06 101 GLY A N 1
ATOM 825 C CA . GLY A 1 101 ? 7.633 13.193 -8.543 1.00 84.06 101 GLY A CA 1
ATOM 826 C C . GLY A 1 101 ? 7.513 14.720 -8.572 1.00 84.06 101 GLY A C 1
ATOM 827 O O . GLY A 1 101 ? 6.592 15.247 -7.948 1.00 84.06 101 GLY A O 1
ATOM 828 N N . PRO A 1 102 ? 8.411 15.433 -9.282 1.00 78.62 102 PRO A N 1
ATOM 829 C CA . PRO A 1 102 ? 8.395 16.899 -9.362 1.00 78.62 102 PRO A CA 1
ATOM 830 C C . PRO A 1 102 ? 7.046 17.472 -9.820 1.00 78.62 102 PRO A C 1
ATOM 832 O O . PRO A 1 102 ? 6.572 18.446 -9.246 1.00 78.62 102 PRO A O 1
ATOM 835 N N . ASP A 1 103 ? 6.403 16.794 -10.774 1.00 78.50 103 ASP A N 1
ATOM 836 C CA . ASP A 1 103 ? 5.100 17.170 -11.344 1.00 78.50 103 ASP A CA 1
ATOM 837 C C . ASP A 1 103 ? 3.944 16.292 -10.820 1.00 78.50 103 ASP A C 1
ATOM 839 O O . ASP A 1 103 ? 2.877 16.194 -11.427 1.00 78.50 103 ASP A O 1
ATOM 843 N N . GLY A 1 104 ? 4.180 15.567 -9.724 1.00 73.19 104 GLY A N 1
ATOM 844 C CA . GLY A 1 104 ? 3.217 14.657 -9.115 1.00 73.19 104 GLY A CA 1
ATOM 845 C C . GLY A 1 104 ? 2.252 15.343 -8.143 1.00 73.19 104 GLY A C 1
A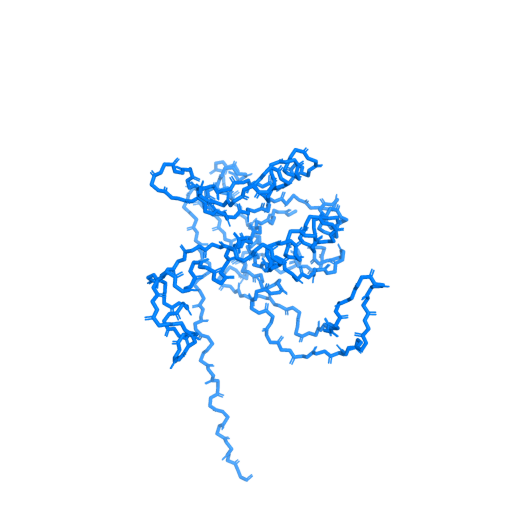TOM 846 O O . GLY A 1 104 ? 2.394 16.514 -7.797 1.00 73.19 104 GLY A O 1
ATOM 847 N N . TRP A 1 105 ? 1.289 14.576 -7.632 1.00 79.50 105 TRP A N 1
ATOM 848 C CA . TRP A 1 105 ? 0.491 14.949 -6.466 1.00 79.50 105 TRP A CA 1
ATOM 849 C C . TRP A 1 105 ? 0.804 13.986 -5.324 1.00 79.50 105 TRP A C 1
ATOM 851 O O . TRP A 1 105 ? 0.527 12.795 -5.412 1.00 79.50 105 TRP A O 1
ATOM 861 N N . SER A 1 106 ? 1.361 14.504 -4.230 1.00 78.25 106 SER A N 1
ATOM 862 C CA . SER A 1 106 ? 1.610 13.689 -3.042 1.00 78.25 106 SER A CA 1
ATOM 863 C C . SER A 1 106 ? 0.346 13.611 -2.188 1.00 78.25 106 SER A C 1
ATOM 865 O O . SER A 1 106 ? -0.107 14.610 -1.627 1.00 78.25 106 SER A O 1
ATOM 867 N N . ARG A 1 107 ? -0.234 12.419 -2.082 1.00 83.06 107 ARG A N 1
ATOM 868 C CA . ARG A 1 107 ? -1.320 12.069 -1.164 1.00 83.06 107 ARG A CA 1
ATOM 869 C C . ARG A 1 107 ? -0.775 11.105 -0.129 1.00 83.06 107 ARG A C 1
ATOM 871 O O . ARG A 1 107 ? -0.887 9.889 -0.272 1.00 83.06 107 ARG A O 1
ATOM 878 N N . SER A 1 108 ? -0.181 11.639 0.938 1.00 86.62 108 SER A N 1
ATOM 879 C CA . SER A 1 108 ? 0.321 10.756 1.985 1.00 86.62 108 SER A CA 1
ATOM 880 C C . SER A 1 108 ? -0.844 9.996 2.639 1.00 86.62 108 SER A C 1
ATOM 882 O O . SER A 1 108 ? -1.928 10.561 2.823 1.00 86.62 108 SER A O 1
ATOM 884 N N . PRO A 1 109 ? -0.635 8.743 3.078 1.00 87.69 109 PRO A N 1
ATOM 885 C CA . PRO A 1 109 ? -1.657 7.995 3.808 1.00 87.69 109 PRO A CA 1
ATOM 886 C C . PRO A 1 109 ? -2.222 8.737 5.026 1.00 87.69 109 PRO A C 1
ATOM 888 O O . PRO A 1 109 ? -3.380 8.555 5.386 1.00 87.69 109 PRO A O 1
ATOM 891 N N . MET A 1 110 ? -1.427 9.603 5.662 1.00 85.62 110 MET A N 1
ATOM 892 C CA . MET A 1 110 ? -1.893 10.388 6.805 1.00 85.62 110 MET A CA 1
ATOM 893 C C . MET A 1 110 ? -2.842 11.515 6.387 1.00 85.62 110 MET A C 1
ATOM 895 O O . MET A 1 110 ? -3.768 11.839 7.126 1.00 85.62 110 MET A O 1
ATOM 899 N N . ASP A 1 111 ? -2.632 12.113 5.218 1.00 87.25 111 ASP A N 1
ATOM 900 C CA . ASP A 1 111 ? -3.527 13.153 4.709 1.00 87.25 111 ASP A CA 1
ATOM 901 C C . ASP A 1 111 ? -4.853 12.539 4.264 1.00 87.25 111 ASP A C 1
ATOM 903 O O . ASP A 1 111 ? -5.912 13.076 4.581 1.00 87.25 111 ASP A O 1
ATOM 907 N N . VAL A 1 112 ? -4.804 11.346 3.659 1.00 90.44 112 VAL A N 1
ATOM 908 C CA . VAL A 1 112 ? -6.002 10.547 3.367 1.00 90.44 112 VAL A CA 1
ATOM 909 C C . VAL A 1 112 ? -6.754 10.216 4.656 1.00 90.44 112 VAL A C 1
ATOM 911 O O . VAL A 1 112 ? -7.946 10.500 4.750 1.00 90.44 112 VAL A O 1
ATOM 914 N N . ALA A 1 113 ? -6.067 9.707 5.685 1.00 89.75 113 ALA A N 1
ATOM 915 C CA . ALA A 1 113 ? -6.687 9.438 6.983 1.00 89.75 113 ALA A CA 1
ATOM 916 C C . ALA A 1 113 ? -7.340 10.694 7.581 1.00 89.75 113 ALA A C 1
ATOM 918 O O . ALA A 1 113 ? -8.479 10.634 8.031 1.00 89.75 113 ALA A O 1
ATOM 919 N N . ARG A 1 114 ? -6.657 11.846 7.538 1.00 85.62 114 ARG A N 1
ATOM 920 C CA . ARG A 1 114 ? -7.191 13.119 8.045 1.00 85.62 114 ARG A CA 1
ATOM 921 C C . ARG A 1 114 ? -8.410 13.599 7.264 1.00 85.62 114 ARG A C 1
ATOM 923 O O . ARG A 1 114 ? -9.289 14.187 7.866 1.00 85.62 114 ARG A O 1
ATOM 930 N N . SER A 1 115 ? -8.461 13.369 5.954 1.00 87.50 115 SER A N 1
ATOM 931 C CA . SER A 1 115 ? -9.629 13.730 5.138 1.00 87.50 115 SER A CA 1
ATOM 932 C C . SER A 1 115 ? -10.840 12.829 5.399 1.00 87.50 115 SER A C 1
ATOM 934 O O . SER A 1 115 ? -11.978 13.272 5.294 1.00 87.50 115 SER A O 1
ATOM 936 N N . GLU A 1 116 ? -10.597 11.566 5.758 1.00 88.75 116 GLU A N 1
ATOM 937 C CA . GLU A 1 116 ? -11.636 10.570 6.038 1.00 88.75 116 GLU A CA 1
ATOM 938 C C . GLU A 1 116 ? -12.167 10.644 7.475 1.00 88.75 116 GLU A C 1
ATOM 940 O O . GLU A 1 116 ? -13.294 10.214 7.752 1.00 88.75 116 GLU A O 1
ATOM 945 N N . LEU A 1 117 ? -11.348 11.141 8.399 1.00 84.75 117 LEU A N 1
ATOM 946 C CA . LEU A 1 117 ? -11.733 11.419 9.775 1.00 84.75 117 LEU A CA 1
ATOM 947 C C . LEU A 1 117 ? -12.329 12.831 9.832 1.00 84.75 117 LEU A C 1
ATOM 949 O O . LEU A 1 117 ? -11.736 13.787 9.346 1.00 84.75 117 LEU A O 1
ATOM 953 N N . ALA A 1 118 ? -13.526 12.963 10.404 1.00 69.56 118 ALA A N 1
ATOM 954 C CA . ALA A 1 118 ? -14.182 14.260 10.562 1.00 69.56 118 ALA A CA 1
ATOM 955 C C . ALA A 1 118 ? -13.379 15.195 11.494 1.00 69.56 118 ALA A C 1
ATOM 957 O O . ALA A 1 118 ? -12.385 14.789 12.098 1.00 69.56 118 ALA A O 1
ATOM 958 N N . ALA A 1 119 ? -13.833 16.445 11.653 1.00 63.97 119 ALA A N 1
ATOM 959 C CA . ALA A 1 119 ? -13.178 17.455 12.498 1.00 63.97 119 ALA A CA 1
ATOM 960 C C . ALA A 1 119 ? -12.908 16.979 13.944 1.00 63.97 119 ALA A C 1
ATOM 962 O O . ALA A 1 119 ? -11.922 17.388 14.562 1.00 63.97 119 ALA A O 1
ATOM 963 N N . ASP A 1 120 ? -13.739 16.064 14.445 1.00 63.31 120 ASP A N 1
ATOM 964 C CA . ASP A 1 120 ? -13.643 15.504 15.794 1.00 63.31 120 ASP A CA 1
ATOM 965 C C . ASP A 1 120 ? -12.521 14.459 15.944 1.00 63.31 120 ASP A C 1
ATOM 967 O O . ASP A 1 120 ? -12.162 14.081 17.061 1.00 63.31 120 ASP A O 1
ATOM 971 N N . GLY A 1 121 ? -11.898 14.040 14.837 1.00 75.31 121 GLY A N 1
ATOM 972 C CA . GLY A 1 121 ? -10.829 13.049 14.816 1.00 75.31 121 GLY A CA 1
ATOM 973 C C . GLY A 1 121 ? -11.340 11.611 14.923 1.00 75.31 121 GLY A C 1
ATOM 974 O O . GLY A 1 121 ? -12.456 11.289 14.519 1.00 75.31 121 GLY A O 1
ATOM 975 N N . GLY A 1 122 ? -10.485 10.718 15.414 1.00 85.69 122 GLY A N 1
ATOM 976 C CA . GLY A 1 122 ? -10.812 9.310 15.620 1.00 85.69 122 GLY A CA 1
ATOM 977 C C . GLY A 1 122 ? -9.610 8.380 15.495 1.00 85.69 122 GLY A C 1
ATOM 978 O O . GLY A 1 122 ? -8.509 8.782 15.108 1.00 85.69 122 GLY A O 1
ATOM 979 N N . MET A 1 123 ? -9.843 7.112 15.824 1.00 88.94 123 MET A N 1
ATOM 980 C CA . MET A 1 123 ? -8.858 6.045 15.675 1.00 88.94 123 MET A CA 1
ATOM 981 C C . MET A 1 123 ? -8.902 5.453 14.268 1.00 88.94 123 MET A C 1
ATOM 983 O O . MET A 1 123 ? -9.970 5.314 13.666 1.00 88.94 123 MET A O 1
ATOM 987 N N . PHE A 1 124 ? -7.737 5.073 13.755 1.00 93.62 124 PHE A N 1
ATOM 988 C CA . PHE A 1 124 ? -7.619 4.351 12.497 1.00 93.62 124 PHE A CA 1
ATOM 989 C C . PHE A 1 124 ? -6.427 3.395 12.516 1.00 93.62 124 PHE A C 1
ATOM 991 O O . PHE A 1 124 ? -5.426 3.603 13.206 1.00 93.62 124 PHE A O 1
ATOM 998 N N . GLY A 1 125 ? -6.539 2.324 11.741 1.00 94.06 125 GLY A N 1
ATOM 999 C CA . GLY A 1 125 ? -5.440 1.401 11.506 1.00 94.06 125 GLY A CA 1
ATOM 1000 C C . GLY A 1 125 ? -4.621 1.836 10.294 1.00 94.06 125 GLY A C 1
ATOM 1001 O O . GLY A 1 125 ? -5.182 2.032 9.220 1.00 94.06 125 GLY A O 1
ATOM 1002 N N . PHE A 1 126 ? -3.306 1.970 10.429 1.00 93.81 126 PHE A N 1
ATOM 1003 C CA . PHE A 1 126 ? -2.401 2.237 9.310 1.00 93.81 126 PHE A CA 1
ATOM 1004 C C . PHE A 1 126 ? -1.622 0.974 8.949 1.00 93.81 126 PHE A C 1
ATOM 1006 O O . PHE A 1 126 ? -0.819 0.528 9.760 1.00 93.81 126 PHE A O 1
ATOM 1013 N N . TYR A 1 127 ? -1.808 0.403 7.760 1.00 93.75 127 TYR A N 1
ATOM 1014 C CA . TYR A 1 127 ? -1.098 -0.819 7.361 1.00 93.75 127 TYR A CA 1
ATOM 1015 C C . TYR A 1 127 ? -0.198 -0.611 6.144 1.00 93.75 127 TYR A C 1
ATOM 1017 O O . TYR A 1 127 ? -0.427 0.268 5.312 1.00 93.75 127 TYR A O 1
ATOM 1025 N N . ARG A 1 128 ? 0.839 -1.444 6.036 1.00 91.44 128 ARG A N 1
ATOM 1026 C CA . ARG A 1 128 ? 1.676 -1.554 4.835 1.00 91.44 128 ARG A CA 1
ATOM 1027 C C . ARG A 1 128 ? 1.437 -2.884 4.141 1.00 91.44 128 ARG A C 1
ATOM 1029 O O . ARG A 1 128 ? 1.330 -3.906 4.818 1.00 91.44 128 ARG A O 1
ATOM 1036 N N . LEU A 1 129 ? 1.385 -2.838 2.818 1.00 93.88 129 LEU A N 1
ATOM 1037 C CA . LEU A 1 129 ? 1.258 -4.009 1.964 1.00 93.88 129 LEU A CA 1
ATOM 1038 C C . LEU A 1 129 ? 2.150 -3.814 0.738 1.00 93.88 129 LEU A C 1
ATOM 1040 O O . LEU A 1 129 ? 2.045 -2.775 0.084 1.00 93.88 129 LEU A O 1
ATOM 1044 N N . ASP A 1 130 ? 3.044 -4.749 0.451 1.00 92.62 130 ASP A N 1
ATOM 1045 C CA . ASP A 1 130 ? 3.799 -4.728 -0.802 1.00 92.62 130 ASP A CA 1
ATOM 1046 C C . ASP A 1 130 ? 2.905 -5.175 -1.977 1.00 92.62 130 ASP A C 1
ATOM 1048 O O . ASP A 1 130 ? 1.812 -5.707 -1.791 1.00 92.62 130 ASP A O 1
ATOM 1052 N N . ASP A 1 131 ? 3.321 -4.866 -3.204 1.00 93.69 131 ASP A N 1
ATOM 1053 C CA . ASP A 1 131 ? 2.517 -5.073 -4.417 1.00 93.69 131 ASP A CA 1
ATOM 1054 C C . ASP A 1 131 ? 2.394 -6.552 -4.840 1.00 93.69 131 ASP A C 1
ATOM 1056 O O . ASP A 1 131 ? 1.575 -6.876 -5.697 1.00 93.69 131 ASP A O 1
ATOM 1060 N N . ASP A 1 132 ? 3.157 -7.451 -4.216 1.00 92.56 132 ASP A N 1
ATOM 1061 C CA . ASP A 1 132 ? 3.119 -8.904 -4.411 1.00 92.56 132 ASP A CA 1
ATOM 1062 C C . ASP A 1 132 ? 2.644 -9.700 -3.185 1.00 92.56 132 ASP A C 1
ATOM 1064 O O . ASP A 1 132 ? 2.674 -10.931 -3.203 1.00 92.56 132 ASP A O 1
ATOM 1068 N N . ASP A 1 133 ? 2.186 -9.015 -2.138 1.00 92.38 133 ASP A N 1
ATOM 1069 C CA . ASP A 1 133 ? 1.753 -9.629 -0.888 1.00 92.38 133 ASP A CA 1
ATOM 1070 C C . ASP A 1 133 ? 0.231 -9.597 -0.721 1.00 92.38 133 ASP A C 1
ATOM 1072 O O . ASP A 1 133 ? -0.453 -8.639 -1.084 1.00 92.38 133 ASP A O 1
ATOM 1076 N N . LEU A 1 134 ? -0.313 -10.647 -0.100 1.00 92.62 134 LEU A N 1
ATOM 1077 C CA . LEU A 1 134 ? -1.748 -10.801 0.124 1.00 92.62 134 LEU A CA 1
ATOM 1078 C C . LEU A 1 134 ? -2.088 -10.803 1.615 1.00 92.62 134 LEU A C 1
ATOM 1080 O O . LEU A 1 134 ? -1.379 -11.371 2.446 1.00 92.62 134 LEU A O 1
ATOM 1084 N N . LEU A 1 135 ? -3.239 -10.215 1.941 1.00 92.94 135 LEU A N 1
ATOM 1085 C CA . LEU A 1 135 ? -3.855 -10.298 3.263 1.00 92.94 135 LEU A CA 1
ATOM 1086 C C . LEU A 1 135 ? -5.020 -11.287 3.238 1.00 92.94 135 LEU A C 1
ATOM 1088 O O . LEU A 1 135 ? -5.678 -11.480 2.215 1.00 92.94 135 LEU A O 1
ATOM 1092 N N . THR A 1 136 ? -5.307 -11.913 4.377 1.00 91.62 136 THR A N 1
ATOM 1093 C CA . THR A 1 136 ? -6.510 -12.741 4.508 1.00 91.62 136 THR A CA 1
ATOM 1094 C C . THR A 1 136 ? -7.764 -11.873 4.374 1.00 91.62 136 THR A C 1
ATOM 1096 O O . THR A 1 136 ? -7.751 -10.698 4.737 1.00 91.62 136 THR A O 1
ATOM 1099 N N . ALA A 1 137 ? -8.860 -12.434 3.854 1.00 91.94 137 ALA A N 1
ATOM 1100 C CA . ALA A 1 137 ? -10.094 -11.671 3.628 1.00 91.94 137 ALA A CA 1
ATOM 1101 C C . ALA A 1 137 ? -10.675 -11.094 4.936 1.00 91.94 137 ALA A C 1
ATOM 1103 O O . ALA A 1 137 ? -11.247 -10.011 4.943 1.00 91.94 137 ALA A O 1
ATOM 1104 N N . ASP A 1 138 ? -10.450 -11.779 6.058 1.00 93.81 138 ASP A N 1
ATOM 1105 C CA . ASP A 1 138 ? -10.856 -11.373 7.407 1.00 93.81 138 ASP A CA 1
ATOM 1106 C C . ASP A 1 138 ? -9.820 -10.485 8.126 1.00 93.81 138 ASP A C 1
ATOM 1108 O O . ASP A 1 138 ? -9.953 -10.214 9.323 1.00 93.81 138 ASP A O 1
ATOM 1112 N N . TYR A 1 139 ? -8.760 -10.040 7.435 1.00 94.81 139 TYR A N 1
ATOM 1113 C CA . TYR A 1 139 ? -7.666 -9.279 8.042 1.00 94.81 139 TYR A CA 1
ATOM 1114 C C . TYR A 1 139 ? -8.182 -8.054 8.799 1.00 94.81 139 TYR A C 1
ATOM 1116 O O . TYR A 1 139 ? -7.821 -7.846 9.958 1.00 94.81 139 TYR A O 1
ATOM 1124 N N . PHE A 1 140 ? -9.048 -7.257 8.167 1.00 95.81 140 PHE A N 1
ATOM 1125 C CA . PHE A 1 140 ? -9.557 -6.027 8.769 1.00 95.81 140 PHE A CA 1
ATOM 1126 C C . PHE A 1 140 ? -10.476 -6.306 9.961 1.00 95.81 140 PHE A C 1
ATOM 1128 O O . PHE A 1 140 ? -10.347 -5.623 10.977 1.00 95.81 140 PHE A O 1
ATOM 1135 N N . ASP A 1 141 ? -11.316 -7.341 9.878 1.00 95.25 141 ASP A N 1
ATOM 1136 C CA . ASP A 1 141 ? -12.200 -7.764 10.972 1.00 95.25 141 ASP A CA 1
ATOM 1137 C C . ASP A 1 141 ? -11.385 -8.140 12.211 1.00 95.25 141 ASP A C 1
ATOM 1139 O O . ASP A 1 141 ? -11.645 -7.682 13.327 1.00 95.25 141 ASP A O 1
ATOM 1143 N N . ARG A 1 142 ? -10.322 -8.923 12.008 1.00 93.94 142 ARG A N 1
ATOM 1144 C CA . ARG A 1 142 ? -9.429 -9.349 13.089 1.00 93.94 142 ARG A CA 1
ATOM 1145 C C . ARG A 1 142 ? -8.599 -8.195 13.644 1.00 93.94 142 ARG A C 1
ATOM 1147 O O . ARG A 1 142 ? -8.336 -8.152 14.844 1.00 93.94 142 ARG A O 1
ATOM 1154 N N . MET A 1 143 ? -8.181 -7.261 12.792 1.00 94.44 143 MET A N 1
ATOM 1155 C CA . MET A 1 143 ? -7.381 -6.107 13.200 1.00 94.44 143 MET A CA 1
ATOM 1156 C C . MET A 1 143 ? -8.197 -5.029 13.921 1.00 94.44 143 MET A C 1
ATOM 1158 O O . MET A 1 143 ? -7.647 -4.307 14.754 1.00 94.44 143 MET A O 1
ATOM 1162 N N . ALA A 1 144 ? -9.501 -4.924 13.654 1.00 94.94 144 ALA A N 1
ATOM 1163 C CA . ALA A 1 144 ? -10.361 -3.887 14.221 1.00 94.94 144 ALA A CA 1
ATOM 1164 C C . ALA A 1 144 ? -10.375 -3.889 15.756 1.00 94.94 144 ALA A C 1
ATOM 1166 O O . ALA A 1 144 ? -10.396 -2.818 16.359 1.00 94.94 144 ALA A O 1
ATOM 1167 N N . ALA A 1 145 ? -10.282 -5.064 16.386 1.00 94.44 145 ALA A N 1
ATOM 1168 C CA . ALA A 1 145 ? -10.237 -5.202 17.842 1.00 94.44 145 ALA A CA 1
ATOM 1169 C C . ALA A 1 145 ? -9.000 -4.548 18.489 1.00 94.44 145 ALA A C 1
ATOM 1171 O O . ALA A 1 145 ? -9.023 -4.219 19.674 1.00 94.44 145 ALA A O 1
ATOM 1172 N N . TYR A 1 146 ? -7.924 -4.341 17.724 1.00 94.00 146 TYR A N 1
ATOM 1173 C CA . TYR A 1 146 ? -6.695 -3.726 18.222 1.00 94.00 146 TYR A CA 1
ATOM 1174 C C . TYR A 1 146 ? -6.652 -2.212 18.021 1.00 94.00 146 TYR A C 1
ATOM 1176 O O . TYR A 1 146 ? -5.881 -1.545 18.707 1.00 94.00 146 TYR A O 1
ATOM 1184 N N . VAL A 1 147 ? -7.473 -1.654 17.129 1.00 93.06 147 VAL A N 1
ATOM 1185 C CA . VAL A 1 147 ? -7.492 -0.214 16.838 1.00 93.06 147 VAL A CA 1
ATOM 1186 C C . VAL A 1 147 ? -8.317 0.509 17.906 1.00 93.06 147 VAL A C 1
ATOM 1188 O O . VAL A 1 147 ? -9.484 0.843 17.713 1.00 93.06 147 VAL A O 1
ATOM 1191 N N . THR A 1 148 ? -7.695 0.725 19.062 1.00 90.62 148 THR A N 1
ATOM 1192 C CA . THR A 1 148 ? -8.292 1.359 20.245 1.00 90.62 148 THR A CA 1
ATOM 1193 C C . THR A 1 148 ? -7.384 2.462 20.775 1.00 90.62 148 THR A C 1
ATOM 1195 O O . THR A 1 148 ? -6.175 2.438 20.541 1.00 90.62 148 THR A O 1
ATOM 1198 N N . GLU A 1 149 ? -7.941 3.413 21.529 1.00 87.62 149 GLU A N 1
ATOM 1199 C CA . GLU A 1 149 ? -7.156 4.495 22.143 1.00 87.62 149 GLU A CA 1
ATOM 1200 C C . GLU A 1 149 ? -6.016 3.958 23.022 1.00 87.62 149 GLU A C 1
ATOM 1202 O O . GLU A 1 149 ? -4.889 4.444 22.930 1.00 87.62 149 GLU A O 1
ATOM 1207 N N . ALA A 1 150 ? -6.282 2.901 23.799 1.00 89.44 150 ALA A N 1
ATOM 1208 C CA . ALA A 1 150 ? -5.296 2.243 24.660 1.00 89.44 150 ALA A CA 1
ATOM 1209 C C . ALA A 1 150 ? -4.108 1.649 23.885 1.00 89.44 150 ALA A C 1
ATOM 1211 O O . ALA A 1 150 ? -3.020 1.508 24.440 1.00 89.44 150 ALA A O 1
ATOM 1212 N N . ASN A 1 151 ? -4.306 1.328 22.605 1.00 90.31 151 ASN A N 1
ATOM 1213 C CA . ASN A 1 151 ? -3.275 0.773 21.737 1.00 90.31 151 ASN A CA 1
ATOM 1214 C C . ASN A 1 151 ? -2.616 1.819 20.831 1.00 90.31 151 ASN A C 1
ATOM 1216 O O . ASN A 1 151 ? -1.807 1.464 19.973 1.00 90.31 151 ASN A O 1
ATOM 1220 N N . THR A 1 152 ? -2.938 3.105 20.989 1.00 87.81 152 THR A N 1
ATOM 1221 C CA . THR A 1 152 ? -2.328 4.175 20.190 1.00 87.81 152 THR A CA 1
ATOM 1222 C C . THR A 1 152 ? -0.806 4.123 20.297 1.00 87.81 152 THR A C 1
ATOM 1224 O O . THR A 1 152 ? -0.244 4.136 21.389 1.00 87.81 152 THR A O 1
ATOM 1227 N N . GLY A 1 153 ? -0.121 4.091 19.154 1.00 85.19 153 GLY A N 1
ATOM 1228 C CA . GLY A 1 153 ? 1.337 3.987 19.110 1.00 85.19 153 GLY A CA 1
ATOM 1229 C C . GLY A 1 153 ? 1.866 2.557 18.990 1.00 85.19 153 GLY A C 1
ATOM 1230 O O . GLY A 1 153 ? 3.034 2.390 18.636 1.00 85.19 153 GLY A O 1
ATOM 1231 N N . PHE A 1 154 ? 1.040 1.533 19.220 1.00 89.06 154 PHE A N 1
ATOM 1232 C CA . PHE A 1 154 ? 1.440 0.141 19.025 1.00 89.06 154 PHE A CA 1
ATOM 1233 C C . PHE A 1 154 ? 1.381 -0.295 17.564 1.00 89.06 154 PHE A C 1
ATOM 1235 O O . PHE A 1 154 ? 0.667 0.273 16.735 1.00 89.06 154 PHE A O 1
ATOM 1242 N N . MET A 1 155 ? 2.146 -1.347 17.276 1.00 89.94 155 MET A N 1
ATOM 1243 C CA . MET A 1 155 ? 2.137 -2.052 16.002 1.00 89.94 155 MET A CA 1
ATOM 1244 C C . MET A 1 155 ? 1.684 -3.497 16.238 1.00 89.94 155 MET A C 1
ATOM 1246 O O . MET A 1 155 ? 2.168 -4.150 17.162 1.00 89.94 155 MET A O 1
ATOM 1250 N N . VAL A 1 156 ? 0.786 -3.999 15.398 1.00 90.50 156 VAL A N 1
ATOM 1251 C CA . VAL A 1 156 ? 0.199 -5.339 15.466 1.00 90.50 156 VAL A CA 1
ATOM 1252 C C . VAL A 1 156 ? 0.417 -6.043 14.131 1.00 90.50 156 VAL A C 1
ATOM 1254 O O . VAL A 1 156 ? 0.283 -5.451 13.065 1.00 90.50 156 VAL A O 1
ATOM 1257 N N . SER A 1 157 ? 0.783 -7.318 14.177 1.00 88.19 157 SER A N 1
ATOM 1258 C CA . SER A 1 157 ? 0.976 -8.161 12.998 1.00 88.19 157 SER A CA 1
ATOM 1259 C C . SER A 1 157 ? 0.540 -9.579 13.337 1.00 88.19 157 SER A C 1
ATOM 1261 O O . SER A 1 157 ? 0.729 -10.034 14.468 1.00 88.19 157 SER A O 1
ATOM 1263 N N . PHE A 1 158 ? -0.027 -10.291 12.364 1.00 83.31 158 PHE A N 1
ATOM 1264 C CA . PHE A 1 158 ? -0.163 -11.734 12.485 1.00 83.31 158 PHE A CA 1
ATOM 1265 C C . PHE A 1 158 ? 1.202 -12.365 12.230 1.00 83.31 158 PHE A C 1
ATOM 1267 O O . PHE A 1 158 ? 1.734 -12.299 11.130 1.00 83.31 158 PHE A O 1
ATOM 1274 N N . GLY A 1 159 ? 1.781 -12.967 13.268 1.00 78.31 159 GLY A N 1
ATOM 1275 C CA . GLY A 1 159 ? 3.111 -13.567 13.178 1.00 78.31 159 GLY A CA 1
ATOM 1276 C C . GLY A 1 159 ? 3.177 -14.800 12.277 1.00 78.31 159 GLY A C 1
ATOM 1277 O O . GLY A 1 159 ? 4.277 -15.217 11.948 1.00 78.31 159 GLY A O 1
ATOM 1278 N N . ALA A 1 160 ? 2.040 -15.378 11.874 1.00 85.44 160 ALA A N 1
ATOM 1279 C CA . ALA A 1 160 ? 1.956 -16.583 11.054 1.00 85.44 160 ALA A CA 1
ATOM 1280 C C . ALA A 1 160 ? 1.269 -16.309 9.711 1.00 85.44 160 ALA A C 1
ATOM 1282 O O . ALA A 1 160 ? 0.252 -15.617 9.667 1.00 85.44 160 ALA A O 1
ATOM 1283 N N . GLY A 1 161 ? 1.769 -16.929 8.643 1.00 87.88 161 GLY A N 1
ATOM 1284 C CA . GLY A 1 161 ? 1.119 -16.927 7.332 1.00 87.88 161 GLY A CA 1
ATOM 1285 C C . GLY A 1 161 ? 1.688 -17.984 6.398 1.00 87.88 161 GLY A C 1
ATOM 1286 O O . GLY A 1 161 ? 2.225 -18.999 6.851 1.00 87.88 161 GLY A O 1
ATOM 1287 N N . ILE A 1 162 ? 1.517 -17.765 5.096 1.00 90.62 162 ILE A N 1
ATOM 1288 C CA . ILE A 1 162 ? 1.880 -18.713 4.042 1.00 90.62 162 ILE A CA 1
ATOM 1289 C C . ILE A 1 162 ? 2.761 -17.997 3.021 1.00 90.62 162 ILE A C 1
ATOM 1291 O O . ILE A 1 162 ? 2.440 -16.898 2.589 1.00 90.62 162 ILE A O 1
ATOM 1295 N N . THR A 1 163 ? 3.858 -18.637 2.628 1.00 91.25 163 THR A N 1
ATOM 1296 C CA . THR A 1 163 ? 4.676 -18.241 1.477 1.00 91.25 163 THR A CA 1
ATOM 1297 C C . THR A 1 163 ? 4.622 -19.339 0.422 1.00 91.25 163 THR A C 1
ATOM 1299 O O . THR A 1 163 ? 4.457 -20.513 0.758 1.00 91.25 163 THR A O 1
ATOM 1302 N N . GLY A 1 164 ? 4.745 -18.974 -0.847 1.00 91.38 164 GLY A N 1
ATOM 1303 C CA . GLY A 1 164 ? 4.686 -19.897 -1.970 1.00 91.38 164 GLY A CA 1
ATOM 1304 C C . GLY A 1 164 ? 5.407 -19.334 -3.181 1.00 91.38 164 GLY A C 1
ATOM 1305 O O . GLY A 1 164 ? 5.767 -18.160 -3.216 1.00 91.38 164 GLY A O 1
ATOM 1306 N N . LEU A 1 165 ? 5.618 -20.189 -4.172 1.00 91.25 165 LEU A N 1
ATOM 1307 C CA . LEU A 1 165 ? 6.114 -19.782 -5.479 1.00 91.25 165 LEU A CA 1
ATOM 1308 C C . LEU A 1 165 ? 4.923 -19.580 -6.411 1.00 91.25 165 LEU A C 1
ATOM 1310 O O . LEU A 1 165 ? 3.993 -20.388 -6.400 1.00 91.25 165 LEU A O 1
ATOM 1314 N N . ARG A 1 166 ? 4.962 -18.510 -7.206 1.00 89.31 166 ARG A N 1
ATOM 1315 C CA . ARG A 1 166 ? 3.935 -18.184 -8.196 1.00 89.31 166 ARG A CA 1
ATOM 1316 C C . ARG A 1 166 ? 4.407 -18.574 -9.595 1.00 89.31 166 ARG A C 1
ATOM 1318 O O . ARG A 1 166 ? 5.535 -18.278 -9.976 1.00 89.31 166 ARG A O 1
ATOM 1325 N N . THR A 1 167 ? 3.520 -19.208 -10.349 1.00 89.06 167 THR A N 1
ATOM 1326 C CA . THR A 1 167 ? 3.648 -19.546 -11.776 1.00 89.06 167 THR A CA 1
ATOM 1327 C C . THR A 1 167 ? 2.393 -19.108 -12.524 1.00 89.06 167 THR A C 1
ATOM 1329 O O . THR A 1 167 ? 1.413 -18.705 -11.897 1.00 89.06 167 THR A O 1
ATOM 1332 N N . ALA A 1 168 ? 2.396 -19.206 -13.856 1.00 82.75 168 ALA A N 1
ATOM 1333 C CA . ALA A 1 168 ? 1.207 -18.933 -14.663 1.00 82.75 168 ALA A CA 1
ATOM 1334 C C . ALA A 1 168 ? 0.031 -19.867 -14.307 1.00 82.75 168 ALA A C 1
ATOM 1336 O O . ALA A 1 168 ? -1.127 -19.475 -14.416 1.00 82.75 168 ALA A O 1
ATOM 1337 N N . GLU A 1 169 ? 0.326 -21.076 -13.829 1.00 86.75 169 GLU A N 1
ATOM 1338 C CA . GLU A 1 169 ? -0.638 -22.101 -13.423 1.00 86.75 169 GLU A CA 1
ATOM 1339 C C . GLU A 1 169 ? -1.137 -21.930 -11.974 1.00 86.75 169 GLU A C 1
ATOM 1341 O O . GLU A 1 169 ? -1.984 -22.697 -11.515 1.00 86.75 169 GLU A O 1
ATOM 1346 N N . GLY A 1 170 ? -0.624 -20.931 -11.246 1.00 87.62 170 GLY A N 1
ATOM 1347 C CA . GLY A 1 170 ? -0.991 -20.628 -9.863 1.00 87.62 170 GLY A CA 1
ATOM 1348 C C . GLY A 1 170 ? 0.163 -20.781 -8.872 1.00 87.62 170 GLY A C 1
ATOM 1349 O O . GLY A 1 170 ? 1.335 -20.619 -9.219 1.00 87.62 170 GLY A O 1
ATOM 1350 N N . TYR A 1 171 ? -0.181 -21.061 -7.612 1.00 91.31 171 TYR A N 1
ATOM 1351 C CA . TYR A 1 171 ? 0.767 -21.130 -6.499 1.00 91.31 171 TYR A CA 1
ATOM 1352 C C . TYR A 1 171 ? 1.151 -22.567 -6.140 1.00 91.31 171 TYR A C 1
ATOM 1354 O O . TYR A 1 171 ? 0.292 -23.438 -6.007 1.00 91.31 171 TYR A O 1
ATOM 1362 N N . PHE A 1 172 ? 2.437 -22.805 -5.887 1.00 94.69 172 PHE A N 1
ATOM 1363 C CA . PHE A 1 172 ? 2.960 -24.110 -5.477 1.00 94.69 172 PHE A CA 1
ATOM 1364 C C . PHE A 1 172 ? 4.015 -23.983 -4.370 1.00 94.69 172 PHE A C 1
ATOM 1366 O O . PHE A 1 172 ? 4.479 -22.891 -4.038 1.00 94.69 172 PHE A O 1
ATOM 1373 N N . ASN A 1 173 ? 4.385 -25.123 -3.770 1.00 93.75 173 ASN A N 1
ATOM 1374 C CA . ASN A 1 173 ? 5.331 -25.192 -2.645 1.00 93.75 173 ASN A CA 1
ATOM 1375 C C . ASN A 1 173 ? 4.928 -24.262 -1.480 1.00 93.75 173 ASN A C 1
ATOM 1377 O O . ASN A 1 173 ? 5.763 -23.559 -0.912 1.00 93.75 173 ASN A O 1
ATOM 1381 N N . LEU A 1 174 ? 3.633 -24.259 -1.141 1.00 93.94 174 LEU A N 1
ATOM 1382 C CA . LEU A 1 174 ? 3.091 -23.469 -0.039 1.00 93.94 174 LEU A CA 1
ATOM 1383 C C . LEU A 1 174 ? 3.688 -23.931 1.294 1.00 93.94 174 LEU A C 1
ATOM 1385 O O . LEU A 1 174 ? 3.634 -25.112 1.644 1.00 93.94 174 LEU A O 1
ATOM 1389 N N . ARG A 1 175 ? 4.238 -22.994 2.063 1.00 92.38 175 ARG A N 1
ATOM 1390 C CA . ARG A 1 175 ? 4.852 -23.249 3.368 1.00 92.38 175 ARG A CA 1
ATOM 1391 C C . ARG A 1 175 ? 4.316 -22.282 4.395 1.00 92.38 175 ARG A C 1
ATOM 1393 O O . ARG A 1 175 ? 4.189 -21.091 4.132 1.00 92.38 175 ARG A O 1
ATOM 1400 N N . ARG A 1 176 ? 4.076 -22.791 5.601 1.00 90.75 176 ARG A N 1
ATOM 1401 C CA . ARG A 1 176 ? 3.835 -21.927 6.755 1.00 90.75 176 ARG A CA 1
ATOM 1402 C C . ARG A 1 176 ? 5.120 -21.180 7.086 1.00 90.75 176 ARG A C 1
ATOM 1404 O O . ARG A 1 176 ? 6.181 -21.794 7.188 1.00 90.75 176 ARG A O 1
ATOM 1411 N N . CYS A 1 177 ? 5.017 -19.877 7.279 1.00 85.00 177 CYS A N 1
ATOM 1412 C CA . CYS A 1 177 ? 6.111 -19.037 7.741 1.00 85.00 177 CYS A CA 1
ATOM 1413 C C . CYS A 1 177 ? 5.702 -18.321 9.031 1.00 85.00 177 CYS A C 1
ATOM 1415 O O . CYS A 1 177 ? 4.515 -18.081 9.269 1.00 85.00 177 CYS A O 1
ATOM 1417 N N . HIS A 1 178 ? 6.690 -18.016 9.878 1.00 82.12 178 HIS A N 1
ATOM 1418 C CA . HIS A 1 178 ? 6.467 -17.260 11.105 1.00 82.12 178 HIS A CA 1
ATOM 1419 C C . HIS A 1 178 ? 7.539 -16.182 11.296 1.00 82.12 178 HIS A C 1
ATOM 1421 O O . HIS A 1 178 ? 8.633 -16.464 11.789 1.00 82.12 178 HIS A O 1
ATOM 1427 N N . TYR A 1 179 ? 7.226 -14.950 10.897 1.00 70.81 179 TYR A N 1
ATOM 1428 C CA . TYR A 1 179 ? 8.124 -13.795 10.958 1.00 70.81 179 TYR A CA 1
ATOM 1429 C C . TYR A 1 179 ? 7.324 -12.511 11.217 1.00 70.81 179 TYR A C 1
ATOM 1431 O O . TYR A 1 179 ? 6.140 -12.461 10.887 1.00 70.81 179 TYR A O 1
ATOM 1439 N N . PRO A 1 180 ? 7.943 -11.449 11.766 1.00 61.94 180 PRO A N 1
ATOM 1440 C CA . PRO A 1 180 ? 7.318 -10.132 11.809 1.00 61.94 180 PRO A CA 1
ATOM 1441 C C . PRO A 1 180 ? 7.035 -9.653 10.380 1.00 61.94 180 PRO A C 1
ATOM 1443 O O . PRO A 1 180 ? 7.954 -9.383 9.608 1.00 61.94 180 PRO A O 1
ATOM 1446 N N . MET A 1 181 ? 5.758 -9.553 10.026 1.00 69.50 181 MET A N 1
ATOM 1447 C CA . MET A 1 181 ? 5.294 -9.273 8.668 1.00 69.50 181 MET A CA 1
ATOM 1448 C C . MET A 1 181 ? 5.309 -7.771 8.355 1.00 69.50 181 MET A C 1
ATOM 1450 O O . MET A 1 181 ? 4.266 -7.144 8.196 1.00 69.50 181 MET A O 1
ATOM 1454 N N . LEU A 1 182 ? 6.507 -7.170 8.314 1.00 70.44 182 LEU A N 1
ATOM 1455 C CA . LEU A 1 182 ? 6.702 -5.709 8.295 1.00 70.44 182 LEU A CA 1
ATOM 1456 C C . LEU A 1 182 ? 5.969 -4.979 7.156 1.00 70.44 182 LEU A C 1
ATOM 1458 O O . LEU A 1 182 ? 5.401 -3.916 7.395 1.00 70.44 182 LEU A O 1
ATOM 1462 N N . ALA A 1 183 ? 5.999 -5.517 5.938 1.00 70.94 183 ALA A N 1
ATOM 1463 C CA . ALA A 1 183 ? 5.268 -4.984 4.784 1.00 70.94 183 ALA A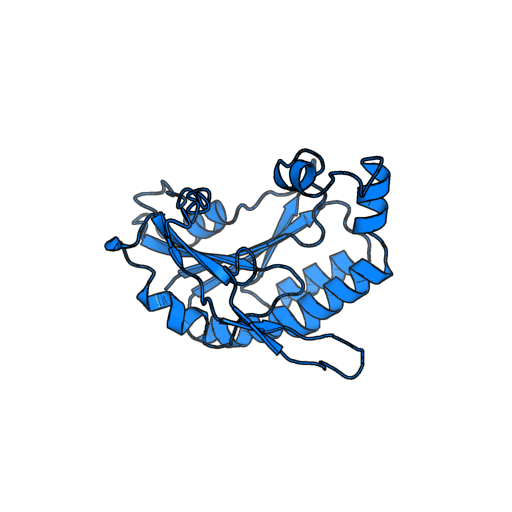 CA 1
ATOM 1464 C C . ALA A 1 183 ? 4.198 -5.960 4.263 1.00 70.94 183 ALA A C 1
ATOM 1466 O O . ALA A 1 183 ? 3.687 -5.785 3.169 1.00 70.94 183 ALA A O 1
ATOM 1467 N N . ILE A 1 184 ? 3.813 -6.935 5.093 1.00 83.62 184 ILE A N 1
ATOM 1468 C CA . ILE A 1 184 ? 2.799 -7.956 4.790 1.00 83.62 184 ILE A CA 1
ATOM 1469 C C . ILE A 1 184 ? 1.649 -7.801 5.800 1.00 83.62 184 ILE A C 1
ATOM 1471 O O . ILE A 1 184 ? 1.288 -8.718 6.535 1.00 83.62 184 ILE A O 1
ATOM 1475 N N . GLY A 1 185 ? 1.132 -6.577 5.945 1.00 80.81 185 GLY A N 1
ATOM 1476 C CA . GLY A 1 185 ? 0.031 -6.282 6.866 1.00 80.81 185 GLY A CA 1
ATOM 1477 C C . GLY A 1 185 ? 0.436 -5.938 8.299 1.00 80.81 185 GLY A C 1
ATOM 1478 O O . GLY A 1 185 ? -0.373 -6.118 9.213 1.00 80.81 185 GLY A O 1
ATOM 1479 N N . LEU A 1 186 ? 1.645 -5.417 8.539 1.00 89.19 186 LEU A N 1
ATOM 1480 C CA . LEU A 1 186 ? 1.948 -4.755 9.813 1.00 89.19 186 LEU A CA 1
ATOM 1481 C C . LEU A 1 186 ? 1.042 -3.527 9.971 1.00 89.19 186 LEU A C 1
ATOM 1483 O O . LEU A 1 186 ? 1.116 -2.584 9.180 1.00 89.19 186 LEU A O 1
ATOM 1487 N N . LEU A 1 187 ? 0.221 -3.539 11.015 1.00 92.25 187 LEU A N 1
ATOM 1488 C CA . LEU A 1 187 ? -0.738 -2.499 11.346 1.00 92.25 187 LEU A CA 1
ATOM 1489 C C . LEU A 1 187 ? -0.198 -1.612 12.465 1.00 92.25 187 LEU A C 1
ATOM 1491 O O . LEU A 1 187 ? 0.074 -2.089 13.557 1.00 92.25 187 LEU A O 1
ATOM 1495 N N . GLY A 1 188 ? -0.102 -0.314 12.238 1.00 91.12 188 GLY A N 1
ATOM 1496 C CA . GLY A 1 188 ? 0.030 0.683 13.287 1.00 91.12 188 GLY A CA 1
ATOM 1497 C C . GLY A 1 188 ? -1.334 1.139 13.787 1.00 91.12 188 GLY A C 1
ATOM 1498 O O . GLY A 1 188 ? -2.192 1.522 12.994 1.00 91.12 188 GLY A O 1
ATOM 1499 N N . CYS A 1 189 ? -1.523 1.144 15.101 1.00 89.44 189 CYS A N 1
ATOM 1500 C CA . CYS A 1 189 ? -2.696 1.730 15.739 1.00 89.44 189 CYS A CA 1
ATOM 1501 C C . CYS A 1 189 ? -2.459 3.236 15.900 1.00 89.44 189 CYS A C 1
ATOM 1503 O O . CYS A 1 189 ? -1.574 3.663 16.650 1.00 89.44 189 CYS A O 1
ATOM 1505 N N . ALA A 1 190 ? -3.211 4.038 15.150 1.00 83.00 190 ALA A N 1
ATOM 1506 C CA . ALA A 1 190 ? -3.031 5.480 15.064 1.00 83.00 190 ALA A CA 1
ATOM 1507 C C . ALA A 1 190 ? -4.287 6.222 15.524 1.00 83.00 190 ALA A C 1
ATOM 1509 O O . ALA A 1 190 ? -5.410 5.746 15.354 1.00 83.00 190 ALA A O 1
ATOM 1510 N N . GLY A 1 191 ? -4.081 7.413 16.081 1.00 72.94 191 GLY A N 1
ATOM 1511 C CA . GLY A 1 191 ? -5.150 8.332 16.448 1.00 72.94 191 GLY A CA 1
ATOM 1512 C C . GLY A 1 191 ? -4.977 9.667 15.736 1.00 72.94 191 GLY A C 1
ATOM 1513 O O . GLY A 1 191 ? -3.860 10.149 15.530 1.00 72.94 191 GLY A O 1
ATOM 1514 N N . CYS A 1 192 ? -6.089 10.287 15.365 1.00 63.50 192 CYS A N 1
ATOM 1515 C CA . CYS A 1 192 ? -6.133 11.696 15.006 1.00 63.50 192 CYS A CA 1
ATOM 1516 C C . CYS A 1 192 ? -6.960 12.427 16.062 1.00 63.50 192 CYS A C 1
ATOM 1518 O O . CYS A 1 192 ? -8.117 12.079 16.275 1.00 63.50 192 CYS A O 1
ATOM 1520 N N . ILE A 1 193 ? -6.380 13.431 16.722 1.00 54.47 193 ILE A N 1
ATOM 1521 C CA . ILE A 1 193 ? -7.107 14.307 17.650 1.00 54.47 193 ILE A CA 1
ATOM 1522 C C . ILE A 1 193 ? -7.153 15.691 17.010 1.00 54.47 193 ILE A C 1
ATOM 1524 O O . ILE A 1 193 ? -6.100 16.278 16.756 1.00 54.47 193 ILE A O 1
ATOM 1528 N N . ARG A 1 194 ? -8.359 16.219 16.755 1.00 51.03 194 ARG A N 1
ATOM 1529 C CA . ARG A 1 194 ? -8.575 17.603 16.281 1.00 51.03 194 ARG A CA 1
ATOM 1530 C C . ARG A 1 194 ? -7.691 17.992 15.080 1.00 51.03 194 ARG A C 1
ATOM 1532 O O . ARG A 1 194 ? -7.098 19.066 15.056 1.00 51.03 194 ARG A O 1
ATOM 1539 N N . GLY A 1 195 ? -7.532 17.088 14.110 1.00 49.16 195 GLY A N 1
ATOM 1540 C CA . GLY A 1 195 ? -6.745 17.324 12.891 1.00 49.16 195 GLY A CA 1
ATOM 1541 C C . GLY A 1 195 ? -5.224 17.142 13.016 1.00 49.16 195 GLY A C 1
ATOM 1542 O O . GLY A 1 195 ? -4.535 17.156 11.995 1.00 49.16 195 GLY A O 1
ATOM 1543 N N . VAL A 1 196 ? -4.681 16.899 14.216 1.00 50.53 196 VAL A N 1
ATOM 1544 C CA . VAL A 1 196 ? -3.269 16.525 14.405 1.00 50.53 196 VAL A CA 1
ATOM 1545 C C . VAL A 1 196 ? -3.166 15.000 14.405 1.00 50.53 196 VAL A C 1
ATOM 1547 O O . VAL A 1 196 ? -3.608 14.321 15.332 1.00 50.53 196 VAL A O 1
ATOM 1550 N N . GLY A 1 197 ? -2.614 14.441 13.327 1.00 51.50 197 GLY A N 1
ATOM 1551 C CA . GLY A 1 197 ? -2.364 13.003 13.217 1.00 51.50 197 GLY A CA 1
ATOM 1552 C C . GLY A 1 197 ? -1.117 12.603 14.000 1.00 51.50 197 GLY A C 1
ATOM 1553 O O . GLY A 1 197 ? -0.027 13.109 13.723 1.00 51.50 197 GLY A O 1
ATOM 1554 N N . SER A 1 198 ? -1.242 11.672 14.945 1.00 52.19 198 SER A N 1
ATOM 1555 C CA . SER A 1 198 ? -0.082 11.020 15.548 1.00 52.19 198 SER A CA 1
ATOM 1556 C C . SER A 1 198 ? 0.202 9.727 14.782 1.00 52.19 198 SER A C 1
ATOM 1558 O O . SER A 1 198 ? -0.607 8.802 14.717 1.00 52.19 198 SER A O 1
ATOM 1560 N N . ARG A 1 199 ? 1.371 9.659 14.135 1.00 51.59 199 ARG A N 1
ATOM 1561 C CA . ARG A 1 199 ? 1.870 8.384 13.613 1.00 51.59 199 ARG A CA 1
ATOM 1562 C C . ARG A 1 199 ? 2.320 7.548 14.812 1.00 51.59 199 ARG A C 1
ATOM 1564 O O . ARG A 1 199 ? 3.058 8.091 15.642 1.00 51.59 199 ARG A O 1
ATOM 1571 N N . PRO A 1 200 ? 1.997 6.248 14.889 1.00 47.75 200 PRO A N 1
ATOM 1572 C CA . PRO A 1 200 ? 2.797 5.357 15.708 1.00 47.75 200 PRO A CA 1
ATOM 1573 C C . PRO A 1 200 ? 4.247 5.519 15.243 1.00 47.75 200 PRO A C 1
ATOM 1575 O O . PRO A 1 200 ? 4.572 5.325 14.067 1.00 47.75 200 PRO A O 1
ATOM 1578 N N . ARG A 1 201 ? 5.124 5.987 16.138 1.00 40.31 201 ARG A N 1
ATOM 1579 C CA . ARG A 1 201 ? 6.558 5.938 15.861 1.00 40.31 201 ARG A CA 1
ATOM 1580 C C . ARG A 1 201 ? 6.877 4.459 15.768 1.00 40.31 201 ARG A C 1
ATOM 1582 O O . ARG A 1 201 ? 6.631 3.737 16.729 1.00 40.31 201 ARG A O 1
ATOM 1589 N N . SER A 1 202 ? 7.418 4.010 14.635 1.00 37.59 202 SER A N 1
ATOM 1590 C CA . SER A 1 202 ? 8.020 2.685 14.587 1.00 37.59 202 SER A CA 1
ATOM 1591 C C . SER A 1 202 ? 9.052 2.653 15.709 1.00 37.59 202 SER A C 1
ATOM 1593 O O . SER A 1 202 ? 10.089 3.321 15.611 1.00 37.59 202 SER A O 1
ATOM 1595 N N . ALA A 1 203 ? 8.779 1.919 16.786 1.00 35.94 203 ALA A N 1
ATOM 1596 C CA . ALA A 1 203 ? 9.867 1.414 17.590 1.00 35.94 203 ALA A CA 1
ATOM 1597 C C . ALA A 1 203 ? 10.749 0.691 16.574 1.00 35.94 203 ALA A C 1
ATOM 1599 O O . ALA A 1 203 ? 10.282 -0.224 15.892 1.00 35.94 203 ALA A O 1
ATOM 1600 N N . ARG A 1 204 ? 11.988 1.163 16.375 1.00 29.73 204 ARG A N 1
ATOM 1601 C CA . ARG A 1 204 ? 12.980 0.297 15.741 1.00 29.73 204 ARG A CA 1
ATOM 1602 C C . ARG A 1 204 ? 12.869 -1.001 16.529 1.00 29.73 204 ARG A C 1
ATOM 1604 O O . ARG A 1 204 ? 12.948 -0.898 17.756 1.00 29.73 204 ARG A O 1
ATOM 1611 N N . PRO A 1 205 ? 12.618 -2.162 15.905 1.00 34.19 205 PRO A N 1
ATOM 1612 C CA . PRO A 1 205 ? 12.764 -3.398 16.633 1.00 34.19 205 PRO A CA 1
ATOM 1613 C C . PRO A 1 205 ? 14.212 -3.385 17.110 1.00 34.19 205 PRO A C 1
ATOM 1615 O O . PRO A 1 205 ? 15.146 -3.579 16.334 1.00 34.19 205 PRO A O 1
ATOM 1618 N N . THR A 1 206 ? 14.425 -3.037 18.377 1.00 31.19 206 THR A N 1
ATOM 1619 C CA . THR A 1 206 ? 15.622 -3.442 19.072 1.00 31.19 206 THR A CA 1
ATOM 1620 C C . THR A 1 206 ? 15.511 -4.942 18.996 1.00 31.19 206 THR A C 1
ATOM 1622 O O . THR A 1 206 ? 14.638 -5.533 19.629 1.00 31.19 206 THR A O 1
ATOM 1625 N N . HIS A 1 207 ? 16.320 -5.559 18.132 1.00 30.44 207 HIS A N 1
ATOM 1626 C CA . HIS A 1 207 ? 16.606 -6.969 18.283 1.00 30.44 207 HIS A CA 1
ATOM 1627 C C . HIS A 1 207 ? 16.880 -7.140 19.769 1.00 30.44 207 HIS A C 1
ATOM 1629 O O . HIS A 1 207 ? 17.848 -6.572 20.285 1.00 30.44 207 HIS A O 1
ATOM 1635 N N . ALA A 1 208 ? 15.979 -7.822 20.477 1.00 31.22 208 ALA A N 1
ATOM 1636 C CA . ALA A 1 208 ? 16.320 -8.335 21.777 1.00 31.22 208 ALA A CA 1
ATOM 1637 C C . ALA A 1 208 ? 17.554 -9.178 21.482 1.00 31.22 208 ALA A C 1
ATOM 1639 O O . ALA A 1 208 ? 17.463 -10.207 20.811 1.00 31.22 208 ALA A O 1
ATOM 1640 N N . ARG A 1 209 ? 18.732 -8.668 21.860 1.00 30.94 209 ARG A N 1
ATOM 1641 C CA . ARG A 1 209 ? 19.921 -9.491 21.984 1.00 30.94 209 ARG A CA 1
ATOM 1642 C C . ARG A 1 209 ? 19.458 -10.587 22.919 1.00 30.94 209 ARG A C 1
ATOM 1644 O O . ARG A 1 209 ? 19.323 -10.355 24.115 1.00 30.94 209 ARG A O 1
ATOM 1651 N N . THR A 1 210 ? 19.132 -11.745 22.364 1.00 34.72 210 THR A N 1
ATOM 1652 C CA . THR A 1 210 ? 19.017 -12.958 23.144 1.00 34.72 210 THR A CA 1
ATOM 1653 C C . THR A 1 210 ? 20.407 -13.145 23.718 1.00 34.72 210 THR A C 1
ATOM 1655 O O . THR A 1 210 ? 21.312 -13.637 23.042 1.00 34.72 210 THR A O 1
ATOM 1658 N N . SER A 1 211 ? 20.614 -12.656 24.936 1.00 35.41 211 SER A N 1
ATOM 1659 C CA . SER A 1 211 ? 21.689 -13.121 25.781 1.00 35.41 211 SER A CA 1
ATOM 1660 C C . SER A 1 211 ? 21.424 -14.608 25.957 1.00 35.41 211 SER A C 1
ATOM 1662 O O . SER A 1 211 ? 20.596 -15.019 26.767 1.00 35.41 211 SER A O 1
ATOM 1664 N N . ARG A 1 212 ? 22.074 -15.425 25.127 1.00 35.41 212 ARG A N 1
ATOM 1665 C CA . ARG A 1 212 ? 22.303 -16.820 25.469 1.00 35.41 212 ARG A CA 1
ATOM 1666 C C . ARG A 1 212 ? 23.189 -16.801 26.707 1.00 35.41 212 ARG A C 1
ATOM 1668 O O . ARG A 1 212 ? 24.404 -16.690 26.612 1.00 35.41 212 ARG A O 1
ATOM 1675 N N . THR A 1 213 ? 22.547 -16.837 27.863 1.00 39.34 213 THR A N 1
ATOM 1676 C CA . THR A 1 213 ? 23.152 -17.204 29.138 1.00 39.34 213 THR A CA 1
ATOM 1677 C C . THR A 1 213 ? 22.565 -18.536 29.558 1.00 39.34 213 THR A C 1
ATOM 1679 O O . THR A 1 213 ? 21.526 -18.574 30.213 1.00 39.34 213 THR A O 1
ATOM 1682 N N . ARG A 1 214 ? 23.256 -19.592 29.130 1.00 38.31 214 ARG A N 1
ATOM 1683 C CA . ARG A 1 214 ? 23.732 -20.776 29.865 1.00 38.31 214 ARG A CA 1
ATOM 1684 C C . ARG A 1 214 ? 23.767 -21.976 28.933 1.00 38.31 214 ARG A C 1
ATOM 1686 O O . ARG A 1 214 ? 22.745 -22.229 28.263 1.00 38.31 214 ARG A O 1
#

pLDDT: mean 82.5, std 18.13, range [29.73, 98.31]

Secondary structure (DSSP, 8-state):
-EEEEEEE-S---TT-HHHHHH-SSS-SSHHHHHHHHT-HHHHHHHHHHIIIIIHHHHHHHTTSSEEEEEEEEETTPPTTHHHHHHHHHHH-TTEEEEEESTTSB---HHHHHHHHS-TT-EEEEEEEE-TT----TTHHHHHHTT-SGGGTT-EE--SEEEEEEEETTEEEEEEEEES--TTEEEEEEEEEETTEEEPPP-------------

Foldseek 3Di:
DEAEEEEEQLAQDCPDPVNVVVPPPPAPDSVSSNCVSQVVVVLVVLLCQQLVPALVLQVLQCPVHHAAHEYEYEQPRDPPSVVSLVVSCVVRVSYDYWYDDPPTHGDDSLNVQLVVAPQQWFKYKYWAAYSNAHDHSCLCVVCVVQQDPVNQLHKDDDQKDWDFDADPVGTDPIDIGGHRCRRRTTIHIWIDGRSDTDGNDPPPPPPPPPPPDD